Protein AF-A0A7J3BII7-F1 (afdb_monomer)

Secondary structure (DSSP, 8-state):
-HHHHHHHHHHHHHHHHIIIIIHHHHHHHHHHHHHHHHHHHHHHHHHHHHHHHHHHHHHHHHHHHHHHHHHHHHHHHHHHHHHHHHHHHHHHHHHHHHHHHHHHHHHHHHHHHHHHHHHHHHHHHHHHHHHHHH-----GGGS-HHHHHHHHHHHHHHTHHHHHHS--SSHHHHHHHHHHHHHHH-EE-PPPGGG--TTSTT------HHHHHHTTEE-HHHHHHHHHHHHTTT-SSEEEEEEE-SS-EEEEEEEEETTEEEEEETTTTEETT--

Radius of gyration: 69.75 Å; Cα contacts (8 Å, |Δi|>4): 229; chains: 1; bounding box: 118×36×201 Å

Solvent-accessible surface area (backbone atoms only — not comparable to full-atom values): 15053 Å² total; per-residue (Å²): 115,74,71,58,53,52,54,49,50,52,52,50,49,50,52,47,46,44,62,68,48,50,49,55,48,52,51,52,51,50,52,53,51,50,53,50,52,51,52,52,52,51,52,50,53,51,52,53,51,50,54,49,52,55,50,51,50,52,52,50,53,53,50,49,54,50,51,54,50,52,52,51,52,51,50,54,54,50,51,52,51,53,52,53,52,50,54,49,50,54,52,50,51,55,50,50,55,52,51,51,53,52,50,54,52,51,52,53,52,50,53,51,52,53,53,54,51,53,51,51,52,52,51,50,53,52,49,52,51,50,44,61,74,71,48,73,82,35,42,68,86,81,44,54,72,68,54,42,51,52,50,53,51,51,20,23,63,64,35,44,69,60,41,66,71,51,68,73,92,44,72,72,56,24,55,50,48,52,50,53,48,46,65,74,57,36,47,82,38,77,83,64,75,90,66,58,48,95,88,40,90,81,65,57,66,56,45,44,26,46,51,23,54,73,68,35,26,28,36,35,52,19,44,22,42,31,51,42,31,50,44,38,90,79,39,80,55,47,44,82,45,78,51,75,60,104,86,53,72,49,36,26,23,38,34,60,54,98,94,42,81,39,48,45,23,74,68,76,72,42,45,71,90,71,128

Structure (mmCIF, N/CA/C/O backbone):
data_AF-A0A7J3BII7-F1
#
_entry.id   AF-A0A7J3BII7-F1
#
loop_
_atom_site.group_PDB
_atom_site.id
_atom_site.type_symbol
_atom_site.label_atom_id
_atom_site.label_alt_id
_atom_site.label_comp_id
_atom_site.label_asym_id
_atom_site.label_entity_id
_atom_site.label_seq_id
_atom_site.pdbx_PDB_ins_code
_atom_site.Cartn_x
_atom_site.Cartn_y
_atom_site.Cartn_z
_atom_site.occupancy
_atom_site.B_iso_or_equiv
_atom_site.auth_seq_id
_atom_site.auth_comp_id
_atom_site.auth_asym_id
_atom_site.auth_atom_id
_atom_site.pdbx_PDB_model_num
ATOM 1 N N . MET A 1 1 ? 66.781 -0.744 -149.110 1.00 59.72 1 MET A N 1
ATOM 2 C CA . MET A 1 1 ? 67.154 -1.326 -147.797 1.00 59.72 1 MET A CA 1
ATOM 3 C C . MET A 1 1 ? 67.730 -0.318 -146.791 1.00 59.72 1 MET A C 1
ATOM 5 O O . MET A 1 1 ? 67.246 -0.293 -145.671 1.00 59.72 1 MET A O 1
ATOM 9 N N . ARG A 1 2 ? 68.681 0.564 -147.144 1.00 60.72 2 ARG A N 1
ATOM 10 C CA . ARG A 1 2 ? 69.386 1.446 -146.176 1.00 60.72 2 ARG A CA 1
ATOM 11 C C . ARG A 1 2 ? 68.515 2.475 -145.413 1.00 60.72 2 ARG A C 1
ATOM 13 O O . ARG A 1 2 ? 68.761 2.710 -144.239 1.00 60.72 2 ARG A O 1
ATOM 20 N N . LYS A 1 3 ? 67.475 3.051 -146.039 1.00 62.59 3 LYS A N 1
ATOM 21 C CA . LYS A 1 3 ? 66.558 4.024 -145.393 1.00 62.59 3 LYS A CA 1
ATOM 22 C C . LYS A 1 3 ? 65.619 3.395 -144.347 1.00 62.59 3 LYS A C 1
ATOM 24 O O . LYS A 1 3 ? 65.296 4.043 -143.362 1.00 62.59 3 LYS A O 1
ATOM 29 N N . PHE A 1 4 ? 65.233 2.130 -144.534 1.00 67.19 4 PHE A N 1
ATOM 30 C CA . PHE A 1 4 ? 64.390 1.387 -143.585 1.00 67.19 4 PHE A CA 1
ATOM 31 C C . PHE A 1 4 ? 65.156 1.022 -142.308 1.00 67.19 4 PHE A C 1
ATOM 33 O O . PHE A 1 4 ? 64.608 1.111 -141.217 1.00 67.19 4 PHE A O 1
ATOM 40 N N . LEU A 1 5 ? 66.444 0.686 -142.438 1.00 70.25 5 LEU A N 1
ATOM 41 C CA . LEU A 1 5 ? 67.313 0.363 -141.305 1.00 70.25 5 LEU A CA 1
ATOM 42 C C . LEU A 1 5 ? 67.532 1.571 -140.379 1.00 70.25 5 LEU A C 1
ATOM 44 O O . LEU A 1 5 ? 67.534 1.418 -139.167 1.00 70.25 5 LEU A O 1
ATOM 48 N N . ILE A 1 6 ? 67.678 2.776 -140.943 1.00 70.12 6 ILE A N 1
ATOM 49 C CA . ILE A 1 6 ? 67.858 4.015 -140.167 1.00 70.12 6 ILE A CA 1
ATOM 50 C C . ILE A 1 6 ? 66.579 4.369 -139.403 1.00 70.12 6 ILE A C 1
ATOM 52 O O . ILE A 1 6 ? 66.646 4.672 -138.218 1.00 70.12 6 ILE A O 1
ATOM 56 N N . LEU A 1 7 ? 65.412 4.283 -140.051 1.00 71.81 7 LEU A N 1
ATOM 57 C CA . LEU A 1 7 ? 64.131 4.529 -139.386 1.00 71.81 7 LEU A CA 1
ATOM 58 C C . LEU A 1 7 ? 63.868 3.495 -138.280 1.00 71.81 7 LEU A C 1
ATOM 60 O O . LEU A 1 7 ? 63.446 3.860 -137.189 1.00 71.81 7 LEU A O 1
ATOM 64 N N . PHE A 1 8 ? 64.185 2.223 -138.536 1.00 74.06 8 PHE A N 1
ATOM 65 C CA . PHE A 1 8 ? 64.104 1.162 -137.535 1.00 74.06 8 PHE A CA 1
ATOM 66 C C . PHE A 1 8 ? 65.047 1.419 -136.353 1.00 74.06 8 PHE A C 1
ATOM 68 O O . PHE A 1 8 ? 64.622 1.303 -135.213 1.00 74.06 8 PHE A O 1
ATOM 75 N N . LEU A 1 9 ? 66.291 1.844 -136.598 1.00 73.00 9 LEU A N 1
ATOM 76 C CA . LEU A 1 9 ? 67.246 2.188 -135.540 1.00 73.00 9 LEU A CA 1
ATOM 77 C C . LEU A 1 9 ? 66.812 3.403 -134.709 1.00 73.00 9 LEU A C 1
ATOM 79 O O . LEU A 1 9 ? 67.031 3.395 -133.505 1.00 73.00 9 LEU A O 1
ATOM 83 N N . ILE A 1 10 ? 66.173 4.410 -135.313 1.00 72.12 10 ILE A N 1
ATOM 84 C CA . ILE A 1 10 ? 65.622 5.574 -134.592 1.00 72.12 10 ILE A CA 1
ATOM 85 C C . ILE A 1 10 ? 64.417 5.168 -133.738 1.00 72.12 10 ILE A C 1
ATOM 87 O O . ILE A 1 10 ? 64.305 5.585 -132.589 1.00 72.12 10 ILE A O 1
ATOM 91 N N . ILE A 1 11 ? 63.527 4.328 -134.274 1.00 70.94 11 ILE A N 1
ATOM 92 C CA . ILE A 1 11 ? 62.385 3.795 -133.520 1.00 70.94 11 ILE A CA 1
ATOM 93 C C . ILE A 1 11 ? 62.893 2.945 -132.354 1.00 70.94 11 ILE A C 1
ATOM 95 O O . ILE A 1 11 ? 62.477 3.156 -131.220 1.00 70.94 11 ILE A O 1
ATOM 99 N N . VAL A 1 12 ? 63.847 2.043 -132.600 1.00 72.69 12 VAL A N 1
ATOM 100 C CA . VAL A 1 12 ? 64.471 1.227 -131.554 1.00 72.69 12 VAL A CA 1
ATOM 101 C C . VAL A 1 1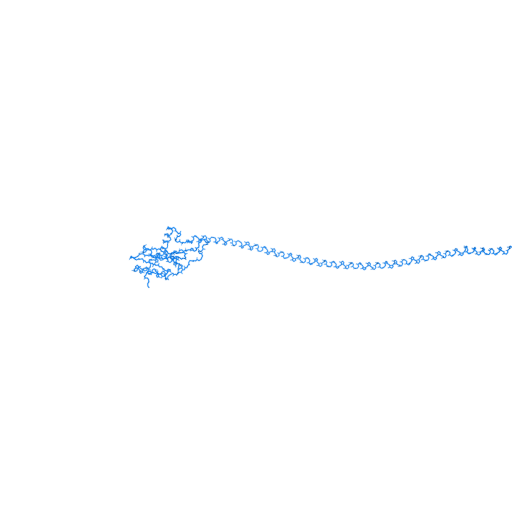2 ? 65.183 2.109 -130.530 1.00 72.69 12 VAL A C 1
ATOM 103 O O . VAL A 1 12 ? 64.993 1.883 -129.345 1.00 72.69 12 VAL A O 1
ATOM 106 N N . SER A 1 13 ? 65.932 3.143 -130.928 1.00 70.50 13 SER A N 1
ATOM 107 C CA . SER A 1 13 ? 66.596 4.029 -129.962 1.00 70.50 13 SER A CA 1
ATOM 108 C C . SER A 1 13 ? 65.599 4.841 -129.136 1.00 70.50 13 SER A C 1
ATOM 110 O O . SER A 1 13 ? 65.828 5.042 -127.950 1.00 70.50 13 SER A O 1
ATOM 112 N N . PHE A 1 14 ? 64.487 5.283 -129.728 1.00 72.81 14 PHE A N 1
ATOM 113 C CA . PHE A 1 14 ? 63.408 5.959 -129.008 1.00 72.81 14 PHE A CA 1
ATOM 114 C C . PHE A 1 14 ? 62.756 5.021 -127.986 1.00 72.81 14 PHE A C 1
ATOM 116 O O . PHE A 1 14 ? 62.660 5.371 -126.814 1.00 72.81 14 PHE A O 1
ATOM 123 N N . PHE A 1 15 ? 62.411 3.792 -128.387 1.00 71.44 15 PHE A N 1
ATOM 124 C CA . PHE A 1 15 ? 61.901 2.775 -127.463 1.00 71.44 15 PHE A CA 1
ATOM 125 C C . PHE A 1 15 ? 62.916 2.422 -126.373 1.00 71.44 15 PHE A C 1
ATOM 127 O O . PHE A 1 15 ? 62.528 2.241 -125.227 1.00 71.44 15 PHE A O 1
ATOM 134 N N . VAL A 1 16 ? 64.210 2.377 -126.694 1.00 72.25 16 VAL A N 1
ATOM 135 C CA . VAL A 1 16 ? 65.288 2.149 -125.723 1.00 72.25 16 VAL A CA 1
ATOM 136 C C . VAL A 1 16 ? 65.381 3.303 -124.721 1.00 72.25 16 VAL A C 1
ATOM 138 O O . VAL A 1 16 ? 65.499 3.039 -123.533 1.00 72.25 16 VAL A O 1
ATOM 141 N N . VAL A 1 17 ? 65.272 4.567 -125.143 1.00 71.94 17 VAL A N 1
ATOM 142 C CA . VAL A 1 17 ? 65.276 5.725 -124.225 1.00 71.94 17 VAL A CA 1
ATOM 143 C C . VAL A 1 17 ? 64.042 5.725 -123.321 1.00 71.94 17 VAL A C 1
ATOM 145 O O . VAL A 1 17 ? 64.177 5.873 -122.106 1.00 71.94 17 VAL A O 1
ATOM 148 N N . VAL A 1 18 ? 62.856 5.481 -123.882 1.00 70.88 18 VAL A N 1
ATOM 149 C CA . VAL A 1 18 ? 61.607 5.376 -123.109 1.00 70.88 18 VAL A CA 1
ATOM 150 C C . VAL A 1 18 ? 61.704 4.239 -122.085 1.00 70.88 18 VAL A C 1
ATOM 152 O O . VAL A 1 18 ? 61.380 4.418 -120.913 1.00 70.88 18 VAL A O 1
ATOM 155 N N . TYR A 1 19 ? 62.203 3.071 -122.497 1.00 73.38 19 TYR A N 1
ATOM 156 C CA . TYR A 1 19 ? 62.217 1.875 -121.654 1.00 73.38 19 TYR A CA 1
ATOM 157 C C . TYR A 1 19 ? 63.357 1.853 -120.626 1.00 73.38 19 TYR A C 1
ATOM 159 O O . TYR A 1 19 ? 63.171 1.342 -119.526 1.00 73.38 19 TYR A O 1
ATOM 167 N N . ILE A 1 20 ? 64.534 2.400 -120.958 1.00 70.81 20 ILE A N 1
ATOM 168 C CA . ILE A 1 20 ? 65.707 2.406 -120.065 1.00 70.81 20 ILE A CA 1
ATOM 169 C C . ILE A 1 20 ? 65.715 3.620 -119.133 1.00 70.81 20 ILE A C 1
ATOM 171 O O . ILE A 1 20 ? 66.235 3.517 -118.025 1.00 70.81 20 ILE A O 1
ATOM 175 N N . VAL A 1 21 ? 65.170 4.766 -119.551 1.00 72.25 21 VAL A N 1
ATOM 176 C CA . VAL A 1 21 ? 65.307 6.021 -118.793 1.00 72.25 21 VAL A CA 1
ATOM 177 C C . VAL A 1 21 ? 63.968 6.511 -118.257 1.00 72.25 21 VAL A C 1
ATOM 179 O O . VAL A 1 21 ? 63.851 6.732 -117.054 1.00 72.25 21 VAL A O 1
ATOM 182 N N . GLU A 1 22 ? 62.948 6.659 -119.106 1.00 73.19 22 GLU A N 1
ATOM 183 C CA . GLU A 1 22 ? 61.681 7.270 -118.675 1.00 73.19 22 GLU A CA 1
ATOM 184 C C . GLU A 1 22 ? 60.857 6.360 -117.757 1.00 73.19 22 GLU A C 1
ATOM 186 O O . GLU A 1 22 ? 60.383 6.828 -116.722 1.00 73.19 22 GLU A O 1
ATOM 191 N N . ILE A 1 23 ? 60.710 5.068 -118.080 1.00 78.06 23 ILE A N 1
ATOM 192 C CA . ILE A 1 23 ? 59.937 4.128 -117.246 1.00 78.06 23 ILE A CA 1
ATOM 193 C C . ILE A 1 23 ? 60.550 3.979 -115.838 1.00 78.06 23 ILE A C 1
ATOM 195 O O . ILE A 1 23 ? 59.820 4.191 -114.866 1.00 78.06 23 ILE A O 1
ATOM 199 N N . PRO A 1 24 ? 61.864 3.714 -115.669 1.00 80.75 24 PRO A N 1
ATOM 200 C CA . PRO A 1 24 ? 62.465 3.614 -114.337 1.00 80.75 24 PRO A CA 1
ATOM 201 C C . PRO A 1 24 ? 62.439 4.938 -113.564 1.00 80.75 24 PRO A C 1
ATOM 203 O O . PRO A 1 24 ? 62.251 4.943 -112.347 1.00 80.75 24 PRO A O 1
ATOM 206 N N . TYR A 1 25 ? 62.580 6.077 -114.257 1.00 79.44 25 TYR A N 1
ATOM 207 C CA . TYR A 1 25 ? 62.439 7.395 -113.636 1.00 79.44 25 TYR A CA 1
ATOM 208 C C . TYR A 1 25 ? 61.017 7.604 -113.097 1.00 79.44 25 TYR A C 1
ATOM 210 O O . TYR A 1 25 ? 60.854 7.979 -111.936 1.00 79.44 25 TYR A O 1
ATOM 218 N N . LEU A 1 26 ? 59.984 7.284 -113.880 1.00 82.00 26 LEU A N 1
ATOM 219 C CA . LEU A 1 26 ? 58.587 7.361 -113.441 1.00 82.00 26 LEU A CA 1
ATOM 220 C C . LEU A 1 26 ? 58.282 6.414 -112.270 1.00 82.00 26 LEU A C 1
ATOM 222 O O . LEU A 1 26 ? 57.567 6.807 -111.348 1.00 82.00 26 LEU A O 1
ATOM 226 N N . GLU A 1 27 ? 58.841 5.202 -112.258 1.00 84.44 27 GLU A N 1
ATOM 227 C CA . GLU A 1 27 ? 58.713 4.275 -111.123 1.00 84.44 27 GLU A CA 1
ATOM 228 C C . GLU A 1 27 ? 59.390 4.814 -109.859 1.00 84.44 27 GLU A C 1
ATOM 230 O O . GLU A 1 27 ? 58.803 4.750 -108.777 1.00 84.44 27 GLU A O 1
ATOM 235 N N . SER A 1 28 ? 60.577 5.417 -109.990 1.00 85.19 28 SER A N 1
ATOM 236 C CA . SER A 1 28 ? 61.280 6.051 -108.868 1.00 85.19 28 SER A CA 1
ATOM 237 C C . SER A 1 28 ? 60.503 7.242 -108.294 1.00 85.19 28 SER A C 1
ATOM 239 O O . SER A 1 28 ? 60.341 7.351 -107.079 1.00 85.19 28 SER A O 1
ATOM 241 N N . VAL A 1 29 ? 59.930 8.087 -109.158 1.00 85.56 29 VAL A N 1
ATOM 242 C CA . VAL A 1 29 ? 59.072 9.210 -108.756 1.00 85.56 29 VAL A CA 1
ATOM 243 C C . VAL A 1 29 ? 57.805 8.693 -108.076 1.00 85.56 29 VAL A C 1
ATOM 245 O O . VAL A 1 29 ? 57.414 9.214 -107.033 1.00 85.56 29 VAL A O 1
ATOM 248 N N . ARG A 1 30 ? 57.185 7.630 -108.603 1.00 88.44 30 ARG A N 1
ATOM 249 C CA . ARG A 1 30 ? 56.011 6.993 -107.991 1.00 88.44 30 ARG A CA 1
ATOM 250 C C . ARG A 1 30 ? 56.324 6.417 -106.608 1.00 88.44 30 ARG A C 1
ATOM 252 O O . ARG A 1 30 ? 55.506 6.567 -105.705 1.00 88.44 30 ARG A O 1
ATOM 259 N N . ALA A 1 31 ? 57.489 5.796 -106.430 1.00 88.00 31 ALA A N 1
ATOM 260 C CA . ALA A 1 31 ? 57.928 5.276 -105.137 1.00 88.00 31 ALA A CA 1
ATOM 261 C C . ALA A 1 31 ? 58.109 6.399 -104.102 1.00 88.00 31 ALA A C 1
ATOM 263 O O . ALA A 1 31 ? 57.595 6.287 -102.992 1.00 88.00 31 ALA A O 1
ATOM 264 N N . VAL A 1 32 ? 58.748 7.512 -104.488 1.00 90.25 32 VAL A N 1
ATOM 265 C CA . VAL A 1 32 ? 58.897 8.699 -103.624 1.00 90.25 32 VAL A CA 1
ATOM 266 C C . VAL A 1 32 ? 57.537 9.317 -103.283 1.00 90.25 32 VAL A C 1
ATOM 268 O O . VAL A 1 32 ? 57.296 9.672 -102.133 1.00 90.25 32 VAL A O 1
ATOM 271 N N . ILE A 1 33 ? 56.619 9.420 -104.250 1.00 91.38 33 ILE A N 1
ATOM 272 C CA . ILE A 1 33 ? 55.259 9.928 -104.008 1.00 91.38 33 ILE A CA 1
ATOM 273 C C . ILE A 1 33 ? 54.511 9.039 -103.007 1.00 91.38 33 ILE A C 1
ATOM 275 O O . ILE A 1 33 ? 53.871 9.568 -102.101 1.00 91.38 33 ILE A O 1
ATOM 279 N N . ASN A 1 34 ? 54.606 7.714 -103.138 1.00 92.19 34 ASN A N 1
ATOM 280 C CA . ASN A 1 34 ? 53.962 6.784 -102.209 1.00 92.19 34 ASN A CA 1
ATOM 281 C C . ASN A 1 34 ? 54.536 6.909 -100.787 1.00 92.19 34 ASN A C 1
ATOM 283 O O . ASN A 1 34 ? 53.761 7.003 -99.842 1.00 92.19 34 ASN A O 1
ATOM 287 N N . ASP A 1 35 ? 55.859 7.009 -100.635 1.00 93.06 35 ASP A N 1
ATOM 288 C CA . ASP A 1 35 ? 56.506 7.209 -99.327 1.00 93.06 35 ASP A CA 1
ATOM 289 C C . ASP A 1 35 ? 56.084 8.538 -98.668 1.00 93.06 35 ASP A C 1
ATOM 291 O O . ASP A 1 35 ? 55.774 8.601 -97.476 1.00 93.06 35 ASP A O 1
ATOM 295 N N . VAL A 1 36 ? 55.960 9.610 -99.461 1.00 92.25 36 VAL A N 1
ATOM 296 C CA . VAL A 1 36 ? 55.429 10.898 -98.987 1.00 92.25 36 VAL A CA 1
ATOM 297 C C . VAL A 1 36 ? 53.961 10.778 -98.566 1.00 92.25 36 VAL A C 1
ATOM 299 O O . VAL A 1 36 ? 53.582 11.326 -97.529 1.00 92.25 36 VAL A O 1
ATOM 302 N N . ILE A 1 37 ? 53.130 10.061 -99.328 1.00 93.38 37 ILE A N 1
ATOM 303 C CA . ILE A 1 37 ? 51.725 9.805 -98.973 1.00 93.38 37 ILE A CA 1
ATOM 304 C C . ILE A 1 37 ? 51.637 9.021 -97.658 1.00 93.38 37 ILE A C 1
ATOM 306 O O . ILE A 1 37 ? 50.852 9.398 -96.780 1.00 93.38 37 ILE A O 1
ATOM 310 N N . ASP A 1 38 ? 52.463 7.993 -97.479 1.00 93.94 38 ASP A N 1
ATOM 311 C CA . ASP A 1 38 ? 52.504 7.180 -96.261 1.00 93.94 38 ASP A CA 1
ATOM 312 C C . ASP A 1 38 ? 52.978 8.003 -95.055 1.00 93.94 38 ASP A C 1
ATOM 314 O O . ASP A 1 38 ? 52.364 7.964 -93.986 1.00 93.94 38 ASP A O 1
ATOM 318 N N . SER A 1 39 ? 54.008 8.833 -95.232 1.00 93.38 39 SER A N 1
ATOM 319 C CA . SER A 1 39 ? 54.500 9.769 -94.214 1.00 93.38 39 SER A CA 1
ATOM 320 C C . SER A 1 39 ? 53.431 10.785 -93.794 1.00 93.38 39 SER A C 1
ATOM 322 O O . SER A 1 39 ? 53.191 10.991 -92.598 1.00 93.38 39 SER A O 1
ATOM 324 N N . ILE A 1 40 ? 52.713 11.375 -94.757 1.00 93.75 40 ILE A N 1
ATOM 325 C CA . ILE A 1 40 ? 51.595 12.295 -94.486 1.00 93.75 40 ILE A CA 1
ATOM 326 C C . ILE A 1 40 ? 50.462 11.571 -93.750 1.00 93.75 40 ILE A C 1
ATOM 328 O O . ILE A 1 40 ? 49.913 12.113 -92.786 1.00 93.75 40 ILE A O 1
ATOM 332 N N . THR A 1 41 ? 50.123 10.352 -94.169 1.00 94.31 41 THR A N 1
ATOM 333 C CA . THR A 1 41 ? 49.065 9.536 -93.552 1.00 94.31 41 THR A CA 1
ATOM 334 C C . THR A 1 41 ? 49.413 9.187 -92.107 1.00 94.31 41 THR A C 1
ATOM 336 O O . THR A 1 41 ? 48.602 9.396 -91.202 1.00 94.31 41 THR A O 1
ATOM 339 N N . ASN A 1 42 ? 50.650 8.757 -91.859 1.00 93.94 42 ASN A N 1
ATOM 340 C CA . ASN A 1 42 ? 51.148 8.477 -90.515 1.00 93.94 42 ASN A CA 1
ATOM 341 C C . ASN A 1 42 ? 51.153 9.732 -89.638 1.00 93.94 42 ASN A C 1
ATOM 343 O O . ASN A 1 42 ? 50.726 9.679 -88.486 1.00 93.94 42 ASN A O 1
ATOM 347 N N . ARG A 1 43 ? 51.561 10.886 -90.180 1.00 94.75 43 ARG A N 1
ATOM 348 C CA . ARG A 1 43 ? 51.549 12.155 -89.439 1.00 94.75 43 ARG A CA 1
ATOM 349 C C . ARG A 1 43 ? 50.136 12.586 -89.049 1.00 94.75 43 ARG A C 1
ATOM 351 O O . ARG A 1 43 ? 49.948 13.053 -87.929 1.00 94.75 43 ARG A O 1
ATOM 358 N N . ARG A 1 44 ? 49.144 12.405 -89.928 1.00 94.62 44 ARG A N 1
ATOM 359 C CA . ARG A 1 44 ? 47.729 12.650 -89.588 1.00 94.62 44 ARG A CA 1
ATOM 360 C C . ARG A 1 44 ? 47.269 11.749 -88.447 1.00 94.62 44 ARG A C 1
ATOM 362 O O . ARG A 1 44 ? 46.736 12.256 -87.468 1.00 94.62 44 ARG A O 1
ATOM 369 N N . LYS A 1 45 ? 47.576 10.451 -88.521 1.00 95.75 45 LYS A N 1
ATOM 370 C CA . LYS A 1 45 ? 47.240 9.489 -87.464 1.00 95.75 45 LYS A CA 1
ATOM 371 C C . LYS A 1 45 ? 47.879 9.848 -86.118 1.00 95.75 45 LYS A C 1
ATOM 373 O O . LYS A 1 45 ? 47.240 9.719 -85.079 1.00 95.75 45 LYS A O 1
ATOM 378 N N . VAL A 1 46 ? 49.124 10.332 -86.121 1.00 95.38 46 VAL A N 1
ATOM 379 C CA . VAL A 1 46 ? 49.797 10.815 -84.902 1.00 95.38 46 VAL A CA 1
ATOM 380 C C . VAL A 1 46 ? 49.084 12.035 -84.319 1.00 95.38 46 VAL A C 1
ATOM 382 O O . VAL A 1 46 ? 48.874 12.080 -83.112 1.00 95.38 46 VAL A O 1
ATOM 385 N N . LEU A 1 47 ? 48.679 12.997 -85.151 1.00 95.31 47 LEU A N 1
ATOM 386 C CA . LEU A 1 47 ? 47.952 14.187 -84.692 1.00 95.31 47 LEU A CA 1
ATOM 387 C C . LEU A 1 47 ? 46.572 13.835 -84.113 1.00 95.31 47 LEU A C 1
ATOM 389 O O . LEU A 1 47 ? 46.185 14.382 -83.083 1.00 95.31 47 LEU A O 1
ATOM 393 N N . GLU A 1 48 ? 45.856 12.893 -84.730 1.00 96.00 48 GLU A N 1
ATOM 394 C CA . GLU A 1 48 ? 44.579 12.381 -84.215 1.00 96.00 48 GLU A CA 1
ATOM 395 C C . GLU A 1 48 ? 44.754 11.708 -82.850 1.00 96.00 48 GLU A C 1
ATOM 397 O O . GLU A 1 48 ? 44.043 12.038 -81.901 1.00 96.00 48 GLU A O 1
ATOM 402 N N . LEU A 1 49 ? 45.751 10.826 -82.713 1.00 96.12 49 LEU A N 1
ATOM 403 C CA . LEU A 1 49 ? 46.066 10.177 -81.438 1.00 96.12 49 LEU A CA 1
ATOM 404 C C . LEU A 1 49 ? 46.488 11.184 -80.363 1.00 96.12 49 LEU A C 1
ATOM 406 O O . LEU A 1 49 ? 46.120 11.024 -79.204 1.00 96.12 49 LEU A O 1
ATOM 410 N N . GLN A 1 50 ? 47.235 12.228 -80.725 1.00 96.25 50 GLN A N 1
ATOM 411 C CA . GLN A 1 50 ? 47.604 13.293 -79.790 1.00 96.25 50 GLN A CA 1
ATOM 412 C C . GLN A 1 50 ? 46.374 14.058 -79.297 1.00 96.25 50 GLN A C 1
ATOM 414 O O . GLN A 1 50 ? 46.231 14.263 -78.093 1.00 96.25 50 GLN A O 1
ATOM 419 N N . SER A 1 51 ? 45.464 14.426 -80.203 1.00 96.12 51 SER A N 1
ATOM 420 C CA . SER A 1 51 ? 44.202 15.073 -79.828 1.00 96.12 51 SER A CA 1
ATOM 421 C C . SER A 1 51 ? 43.369 14.186 -78.902 1.00 96.12 51 SER A C 1
ATOM 423 O O . SER A 1 51 ? 42.783 14.676 -77.938 1.00 96.12 51 SER A O 1
ATOM 425 N N . GLU A 1 52 ? 43.331 12.883 -79.173 1.00 96.81 52 GLU A N 1
ATOM 426 C CA . GLU A 1 52 ? 42.586 11.921 -78.366 1.00 96.81 52 GLU A CA 1
ATOM 427 C C . GLU A 1 52 ? 43.196 11.735 -76.971 1.00 96.81 52 GLU A C 1
ATOM 429 O O . GLU A 1 52 ? 42.477 11.718 -75.974 1.00 96.81 52 GLU A O 1
ATOM 434 N N . VAL A 1 53 ? 44.526 11.668 -76.867 1.00 97.12 53 VAL A N 1
ATOM 435 C CA . VAL A 1 53 ? 45.226 11.596 -75.576 1.00 97.12 53 VAL A CA 1
ATOM 436 C C . VAL A 1 53 ? 44.943 12.832 -74.726 1.00 97.12 53 VAL A C 1
ATOM 438 O O . VAL A 1 53 ? 44.676 12.697 -73.532 1.00 97.12 53 VAL A O 1
ATOM 441 N N . GLU A 1 54 ? 44.972 14.029 -75.312 1.00 96.50 54 GLU A N 1
ATOM 442 C CA . GLU A 1 54 ? 44.675 15.257 -74.568 1.00 96.50 54 GLU A CA 1
ATOM 443 C C . GLU A 1 54 ? 43.203 15.330 -74.138 1.00 96.50 54 GLU A C 1
ATOM 445 O O . GLU A 1 54 ? 42.914 15.706 -72.998 1.00 96.50 54 GLU A O 1
ATOM 450 N N . ARG A 1 55 ? 42.272 14.867 -74.984 1.00 97.38 55 ARG A N 1
ATOM 451 C CA . ARG A 1 55 ? 40.856 14.722 -74.614 1.00 97.38 55 ARG A CA 1
ATOM 452 C C . ARG A 1 55 ? 40.683 13.774 -73.425 1.00 97.38 55 ARG A C 1
ATOM 454 O O . ARG A 1 55 ? 40.080 14.154 -72.423 1.00 97.38 55 ARG A O 1
ATOM 461 N N . LEU A 1 56 ? 41.266 12.576 -73.497 1.00 97.12 56 LEU A N 1
ATOM 462 C CA . LEU A 1 56 ? 41.179 11.567 -72.436 1.00 97.12 56 LEU A CA 1
ATOM 463 C C . LEU A 1 56 ? 41.834 12.023 -71.127 1.00 97.12 56 LEU A C 1
ATOM 465 O O . LEU A 1 56 ? 41.355 11.673 -70.047 1.00 97.12 56 LEU A O 1
ATOM 469 N N . LYS A 1 57 ? 42.917 12.806 -71.186 1.00 97.25 57 LYS A N 1
ATOM 470 C CA . LYS A 1 57 ? 43.515 13.420 -69.989 1.00 97.25 57 LYS A CA 1
ATOM 471 C C . LYS A 1 57 ? 42.553 14.403 -69.332 1.00 97.25 57 LYS A C 1
ATOM 473 O O . LYS A 1 57 ? 42.368 14.340 -68.119 1.00 97.25 57 LYS A O 1
ATOM 478 N N . SER A 1 58 ? 41.927 15.270 -70.127 1.00 96.50 58 SER A N 1
ATOM 479 C CA . SER A 1 58 ? 40.949 16.239 -69.626 1.00 96.50 58 SER A CA 1
ATOM 480 C C . SER A 1 58 ? 39.737 15.543 -68.997 1.00 96.50 58 SER A C 1
ATOM 482 O O . SER A 1 58 ? 39.351 15.867 -67.873 1.00 96.50 58 SER A O 1
ATOM 484 N N . GLU A 1 59 ? 39.195 14.518 -69.660 1.00 97.56 59 GLU A N 1
ATOM 485 C CA . GLU A 1 59 ? 38.079 13.716 -69.140 1.00 97.56 59 GLU A CA 1
ATOM 486 C C . GLU A 1 59 ? 38.438 13.003 -67.831 1.00 97.56 59 GLU A C 1
ATOM 488 O O . GLU A 1 59 ? 37.665 13.050 -66.872 1.00 97.56 59 GLU A O 1
ATOM 493 N N . ASN A 1 60 ? 39.631 12.406 -67.745 1.00 96.94 60 ASN A N 1
ATOM 494 C CA . ASN A 1 60 ? 40.110 11.787 -66.507 1.00 96.94 60 ASN A CA 1
ATOM 495 C C . ASN A 1 60 ? 40.275 12.798 -65.369 1.00 96.94 60 ASN A C 1
ATOM 497 O O . ASN A 1 60 ? 39.962 12.483 -64.221 1.00 96.94 60 ASN A O 1
ATOM 501 N N . GLU A 1 61 ? 40.748 14.012 -65.653 1.00 97.19 61 GLU A N 1
ATOM 502 C CA . GLU A 1 61 ? 40.882 15.045 -64.627 1.00 97.19 61 GLU A CA 1
ATOM 503 C C . GLU A 1 61 ? 39.513 15.473 -64.076 1.00 97.19 61 GLU A C 1
ATOM 505 O O . GLU A 1 61 ? 39.353 15.613 -62.859 1.00 97.19 61 GLU A O 1
ATOM 510 N N . ILE A 1 62 ? 38.518 15.632 -64.954 1.00 97.44 62 ILE A N 1
ATOM 511 C CA . ILE A 1 62 ? 37.135 15.947 -64.568 1.00 97.44 62 ILE A CA 1
ATOM 512 C C . ILE A 1 62 ? 36.546 14.815 -63.723 1.00 97.44 62 ILE A C 1
ATOM 514 O O . ILE A 1 62 ? 35.995 15.073 -62.649 1.00 97.44 62 ILE A O 1
ATOM 518 N N . LEU A 1 63 ? 36.696 13.564 -64.168 1.00 97.56 63 LEU A N 1
ATOM 519 C CA . LEU A 1 63 ? 36.235 12.385 -63.432 1.00 97.56 63 LEU A CA 1
ATOM 520 C C . LEU A 1 63 ? 36.878 12.306 -62.049 1.00 97.56 63 LEU A C 1
ATOM 522 O O . LEU A 1 63 ? 36.173 12.132 -61.057 1.00 97.56 63 LEU A O 1
ATOM 526 N N . ARG A 1 64 ? 38.196 12.511 -61.957 1.00 97.69 64 ARG A N 1
ATOM 527 C CA . ARG A 1 64 ? 38.921 12.507 -60.681 1.00 97.69 64 ARG A CA 1
ATOM 528 C C . ARG A 1 64 ? 38.371 13.554 -59.716 1.00 97.69 64 ARG A C 1
ATOM 530 O O . ARG A 1 64 ? 38.050 13.212 -58.582 1.00 97.69 64 ARG A O 1
ATOM 537 N N . LYS A 1 65 ? 38.195 14.799 -60.173 1.00 97.19 65 LYS A N 1
ATOM 538 C CA . LYS A 1 65 ? 37.615 15.878 -59.352 1.00 97.19 65 LYS A CA 1
ATOM 539 C C . LYS A 1 65 ? 36.184 15.557 -58.914 1.00 97.19 65 LYS A C 1
ATOM 541 O O . LYS A 1 65 ? 35.810 15.845 -57.779 1.00 97.19 65 LYS A O 1
ATOM 546 N N . SER A 1 66 ? 35.391 14.941 -59.792 1.00 97.94 66 SER A N 1
ATOM 547 C CA . SER A 1 66 ? 34.027 14.510 -59.468 1.00 97.94 66 SER A CA 1
ATOM 548 C C . SER A 1 66 ? 34.019 13.437 -58.375 1.00 97.94 66 SER A C 1
ATOM 550 O O . SER A 1 66 ? 33.297 13.578 -57.387 1.00 97.94 66 SER A O 1
ATOM 552 N N . TYR A 1 67 ? 34.870 12.412 -58.486 1.00 97.62 67 TYR A N 1
ATOM 553 C CA . TYR A 1 67 ? 34.991 11.374 -57.460 1.00 97.62 67 TYR A CA 1
ATOM 554 C C . TYR A 1 67 ? 35.509 11.923 -56.128 1.00 97.62 67 TYR A C 1
ATOM 556 O O . TYR A 1 67 ? 34.951 11.593 -55.083 1.00 97.62 67 TYR A O 1
ATOM 564 N N . GLU A 1 68 ? 36.518 12.796 -56.145 1.00 97.69 68 GLU A N 1
ATOM 565 C CA . GLU A 1 68 ? 37.022 13.463 -54.936 1.00 97.69 68 GLU A CA 1
ATOM 566 C C . GLU A 1 68 ? 35.911 14.257 -54.230 1.00 97.69 68 GLU A C 1
ATOM 568 O O . GLU A 1 68 ? 35.763 14.176 -53.008 1.00 97.69 68 GLU A O 1
ATOM 573 N N . SER A 1 69 ? 35.079 14.970 -54.996 1.00 97.38 69 SER A N 1
ATOM 574 C CA . SER A 1 69 ? 33.930 15.705 -54.460 1.00 97.38 69 SER A CA 1
ATOM 575 C C . SER A 1 69 ? 32.891 14.773 -53.826 1.00 97.38 69 SER A C 1
ATOM 577 O O . SER A 1 69 ? 32.481 15.001 -52.685 1.00 97.38 69 SER A O 1
ATOM 579 N N . GLN A 1 70 ? 32.516 13.692 -54.517 1.00 97.50 70 GLN A N 1
ATOM 580 C CA . GLN A 1 70 ? 31.543 12.712 -54.018 1.00 97.50 70 GLN A CA 1
ATOM 581 C C . GLN A 1 70 ? 32.031 12.014 -52.742 1.00 97.50 70 GLN A C 1
ATOM 583 O O . GLN A 1 70 ? 31.280 11.895 -51.774 1.00 97.50 70 GLN A O 1
ATOM 588 N N . ILE A 1 71 ? 33.303 11.607 -52.701 1.00 97.69 71 ILE A N 1
ATOM 589 C CA . ILE A 1 71 ? 33.916 10.996 -51.513 1.00 97.69 71 ILE A CA 1
ATOM 590 C C . ILE A 1 71 ? 33.894 11.977 -50.339 1.00 97.69 71 ILE A C 1
ATOM 592 O O . ILE A 1 71 ? 33.553 11.593 -49.220 1.00 97.69 71 ILE A O 1
ATOM 596 N N . ASN A 1 72 ? 34.215 13.251 -50.579 1.00 97.25 72 ASN A N 1
ATOM 597 C CA . ASN A 1 72 ? 34.197 14.256 -49.524 1.00 97.25 72 ASN A CA 1
ATOM 598 C C . ASN A 1 72 ? 32.780 14.507 -48.983 1.00 97.25 72 ASN A C 1
ATOM 600 O O . ASN A 1 72 ? 32.602 14.606 -47.770 1.00 97.25 72 ASN A O 1
ATOM 604 N N . GLN A 1 73 ? 31.769 14.556 -49.855 1.00 97.06 73 GLN A N 1
ATOM 605 C CA . GLN A 1 73 ? 30.367 14.683 -49.441 1.00 97.06 73 GLN A CA 1
ATOM 606 C C . GLN A 1 73 ? 29.909 13.486 -48.603 1.00 97.06 73 GLN A C 1
ATOM 608 O O . GLN A 1 73 ? 29.310 13.675 -47.544 1.00 97.06 73 GLN A O 1
ATOM 613 N N . LEU A 1 74 ? 30.239 12.265 -49.035 1.00 97.81 74 LEU A N 1
ATOM 614 C CA . LEU A 1 74 ? 29.935 11.047 -48.283 1.00 97.81 74 LEU A CA 1
ATOM 615 C C . LEU A 1 74 ? 30.607 11.053 -46.910 1.00 97.81 74 LEU A C 1
ATOM 617 O O . LEU A 1 74 ? 29.955 10.749 -45.913 1.00 97.81 74 LEU A O 1
ATOM 621 N N . ARG A 1 75 ? 31.884 11.446 -46.837 1.00 97.69 75 ARG A N 1
ATOM 622 C CA . ARG A 1 75 ? 32.618 11.550 -45.569 1.00 97.69 75 ARG A CA 1
ATOM 623 C C . ARG A 1 75 ? 31.931 12.510 -44.600 1.00 97.69 75 ARG A C 1
ATOM 625 O O . ARG A 1 75 ? 31.656 12.118 -43.472 1.00 97.69 75 ARG A O 1
ATOM 632 N N . ILE A 1 76 ? 31.606 13.723 -45.049 1.00 97.50 76 ILE A N 1
ATOM 633 C CA . ILE A 1 76 ? 30.927 14.731 -44.218 1.00 97.50 76 ILE A CA 1
ATOM 634 C C . ILE A 1 76 ? 29.564 14.209 -43.741 1.00 97.50 76 ILE A C 1
ATOM 636 O O . ILE A 1 76 ? 29.216 14.361 -42.570 1.00 97.50 76 ILE A O 1
ATOM 640 N N . GLY A 1 77 ? 28.803 13.558 -44.628 1.00 97.69 77 GLY A N 1
ATOM 641 C CA . GLY A 1 77 ? 27.509 12.966 -44.289 1.00 97.69 77 GLY A CA 1
ATOM 642 C C . GLY A 1 77 ? 27.618 11.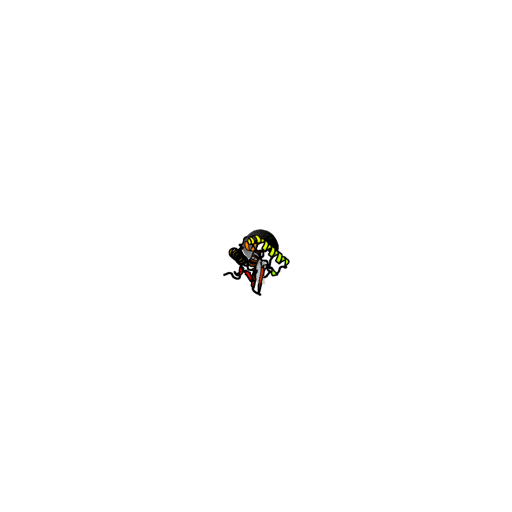886 -43.211 1.00 97.69 77 GLY A C 1
ATOM 643 O O . GLY A 1 77 ? 26.869 11.914 -42.233 1.00 97.69 77 GLY A O 1
ATOM 644 N N . TYR A 1 78 ? 28.578 10.969 -43.346 1.00 97.81 78 TYR A N 1
ATOM 645 C CA . TYR A 1 78 ? 28.800 9.919 -42.352 1.00 97.81 78 TYR A CA 1
ATOM 646 C C . TYR A 1 78 ? 29.341 10.460 -41.027 1.00 97.81 78 TYR A C 1
ATOM 648 O O . TYR A 1 78 ? 28.893 10.018 -39.972 1.00 97.81 78 TYR A O 1
ATOM 656 N N . GLU A 1 79 ? 30.243 11.442 -41.044 1.00 97.94 79 GLU A N 1
ATOM 657 C CA . GLU A 1 79 ? 30.739 12.090 -39.822 1.00 97.94 79 GLU A CA 1
ATOM 658 C C . GLU A 1 79 ? 29.606 12.772 -39.043 1.00 97.94 79 GLU A C 1
ATOM 660 O O . GLU A 1 79 ? 29.518 12.628 -37.821 1.00 97.94 79 GLU A O 1
ATOM 665 N N . ALA A 1 80 ? 28.689 13.450 -39.740 1.00 97.56 80 ALA A N 1
ATOM 666 C CA . ALA A 1 80 ? 27.513 14.051 -39.118 1.00 97.56 80 ALA A CA 1
ATOM 667 C C . ALA A 1 80 ? 26.603 12.994 -38.468 1.00 97.56 80 ALA A C 1
ATOM 669 O O . ALA A 1 80 ? 26.202 13.161 -37.314 1.00 97.56 80 ALA A O 1
ATOM 670 N N . GLN A 1 81 ? 26.331 11.885 -39.164 1.00 97.75 81 GLN A N 1
ATOM 671 C CA . GLN A 1 81 ? 25.521 10.785 -38.625 1.00 97.75 81 GLN A CA 1
ATOM 672 C C . GLN A 1 81 ? 26.182 10.119 -37.411 1.00 97.75 81 GLN A C 1
ATOM 674 O O . GLN A 1 81 ? 25.516 9.866 -36.409 1.00 97.75 81 GLN A O 1
ATOM 679 N N . ILE A 1 82 ? 27.497 9.881 -37.457 1.00 98.06 82 ILE A N 1
ATOM 680 C CA . ILE A 1 82 ? 28.256 9.319 -36.329 1.00 98.06 82 ILE A CA 1
ATOM 681 C C . ILE A 1 82 ? 28.160 10.236 -35.108 1.00 98.06 82 ILE A C 1
ATOM 683 O O . ILE A 1 82 ? 27.947 9.754 -33.997 1.00 98.06 82 ILE A O 1
ATOM 687 N N . ASN A 1 83 ? 28.277 11.550 -35.298 1.00 97.56 83 ASN A N 1
ATOM 688 C CA . ASN A 1 83 ? 28.159 12.508 -34.201 1.00 97.56 83 ASN A CA 1
ATOM 689 C C . ASN A 1 83 ? 26.740 12.552 -33.618 1.00 97.56 83 ASN A C 1
ATOM 691 O O . ASN A 1 83 ? 26.586 12.590 -32.399 1.00 97.56 83 ASN A O 1
ATOM 695 N N . GLN A 1 84 ? 25.704 12.483 -34.459 1.00 98.00 84 GLN A N 1
ATOM 696 C CA . GLN A 1 84 ? 24.318 12.382 -33.992 1.00 98.00 84 GLN A CA 1
ATOM 697 C C . GLN A 1 84 ? 24.086 11.112 -33.168 1.00 98.00 84 GLN A C 1
ATOM 699 O O . GLN A 1 84 ? 23.521 11.184 -32.079 1.00 98.00 84 GLN A O 1
ATOM 704 N N . LEU A 1 85 ? 24.568 9.965 -33.653 1.00 98.06 85 LEU A N 1
ATOM 705 C CA . LEU A 1 85 ? 24.441 8.688 -32.950 1.00 98.06 85 LEU A CA 1
ATOM 706 C C . LEU A 1 85 ? 25.189 8.691 -31.616 1.00 98.06 85 LEU A C 1
ATOM 708 O O . LEU A 1 85 ? 24.655 8.200 -30.626 1.00 98.06 85 LEU A O 1
ATOM 712 N N . ARG A 1 86 ? 26.392 9.273 -31.559 1.00 98.19 86 ARG A N 1
ATOM 713 C CA . ARG A 1 86 ? 27.150 9.419 -30.305 1.00 98.19 86 ARG A CA 1
ATOM 714 C C . ARG A 1 86 ? 26.385 10.241 -29.272 1.00 98.19 86 ARG A C 1
ATOM 716 O O . ARG A 1 86 ? 26.214 9.780 -28.150 1.00 98.19 86 ARG A O 1
ATOM 723 N N . ASN A 1 87 ? 25.855 11.393 -29.677 1.00 98.00 87 ASN A N 1
ATOM 724 C CA . ASN A 1 87 ? 25.072 12.246 -28.782 1.00 98.00 87 ASN A CA 1
ATOM 725 C C . ASN A 1 87 ? 23.820 11.531 -28.254 1.00 98.00 87 ASN A C 1
ATOM 727 O O . ASN A 1 87 ? 23.470 11.679 -27.084 1.00 98.00 87 ASN A O 1
ATOM 731 N N . GLU A 1 88 ? 23.148 10.743 -29.097 1.00 98.19 88 GLU A N 1
ATOM 732 C CA . GLU A 1 88 ? 21.970 9.985 -28.670 1.00 98.19 88 GLU A CA 1
ATOM 733 C C . GLU A 1 88 ? 22.342 8.847 -27.709 1.00 98.19 88 GLU A C 1
ATOM 735 O O . GLU A 1 88 ? 21.660 8.644 -26.707 1.00 98.19 88 GLU A O 1
ATOM 740 N N . VAL A 1 89 ? 23.460 8.153 -27.943 1.00 98.31 89 VAL A N 1
ATOM 741 C CA . VAL A 1 89 ? 23.984 7.144 -27.007 1.00 98.31 89 VAL A CA 1
ATOM 742 C C . VAL A 1 89 ? 24.304 7.770 -25.647 1.00 98.31 89 VAL A C 1
ATOM 744 O O . VAL A 1 89 ? 23.899 7.225 -24.620 1.00 98.31 89 VAL A O 1
ATOM 747 N N . ASP A 1 90 ? 24.953 8.933 -25.615 1.00 98.19 90 ASP A N 1
ATOM 748 C CA . ASP A 1 90 ? 25.280 9.630 -24.364 1.00 98.19 90 ASP A CA 1
ATOM 749 C C . ASP A 1 90 ? 24.021 10.071 -23.605 1.00 98.19 90 ASP A C 1
ATOM 751 O O . ASP A 1 90 ? 23.916 9.913 -22.379 1.00 98.19 90 ASP A O 1
ATOM 755 N N . ARG A 1 91 ? 23.015 10.560 -24.339 1.00 98.06 91 ARG A N 1
ATOM 756 C CA . ARG A 1 91 ? 21.705 10.911 -23.783 1.00 98.06 91 ARG A CA 1
ATOM 757 C C . ARG A 1 91 ? 21.008 9.692 -23.179 1.00 98.06 91 ARG A C 1
ATOM 759 O O . ARG A 1 91 ? 20.500 9.774 -22.059 1.00 98.06 91 ARG A O 1
ATOM 766 N N . LEU A 1 92 ? 20.981 8.574 -23.901 1.00 98.06 92 LEU A N 1
ATOM 767 C CA . LEU A 1 92 ? 20.355 7.334 -23.442 1.00 98.06 92 LEU A CA 1
ATOM 768 C C . LEU A 1 92 ? 21.075 6.751 -22.224 1.00 98.06 92 LEU A C 1
ATOM 770 O O . LEU A 1 92 ? 20.409 6.307 -21.290 1.00 98.06 92 LEU A O 1
ATOM 774 N N . ASN A 1 93 ? 22.407 6.811 -22.184 1.00 98.19 93 ASN A N 1
ATOM 775 C CA . ASN A 1 93 ? 23.187 6.393 -21.018 1.00 98.19 93 ASN A CA 1
ATOM 776 C C . ASN A 1 93 ? 22.843 7.232 -19.782 1.00 98.19 93 ASN A C 1
ATOM 778 O O . ASN A 1 93 ? 22.541 6.677 -18.727 1.00 98.19 93 ASN A O 1
ATOM 782 N N . THR A 1 94 ? 22.780 8.557 -19.936 1.00 98.00 94 THR A N 1
ATOM 783 C CA . THR A 1 94 ? 22.378 9.468 -18.851 1.00 98.00 94 THR A CA 1
ATOM 784 C C . THR A 1 94 ? 20.973 9.147 -18.337 1.00 98.00 94 THR A C 1
ATOM 786 O O . THR A 1 94 ? 20.741 9.090 -17.128 1.00 98.00 94 THR A O 1
ATOM 789 N N . LEU A 1 95 ? 20.023 8.903 -19.246 1.00 98.00 95 LEU A N 1
ATOM 790 C CA . LEU A 1 95 ? 18.656 8.540 -18.877 1.00 98.00 95 LEU A CA 1
ATOM 791 C C . LEU A 1 95 ? 18.600 7.192 -18.142 1.00 98.00 95 LEU A C 1
ATOM 793 O O . LEU A 1 95 ? 17.880 7.062 -17.153 1.00 98.00 95 LEU A O 1
ATOM 797 N N . ASN A 1 96 ? 19.374 6.206 -18.595 1.00 97.94 96 ASN A N 1
ATOM 798 C CA . ASN A 1 96 ? 19.444 4.885 -17.973 1.00 97.94 96 ASN A CA 1
ATOM 799 C C . ASN A 1 96 ? 20.005 4.965 -16.543 1.00 97.94 96 ASN A C 1
ATOM 801 O O . ASN A 1 96 ? 19.455 4.355 -15.627 1.00 97.94 96 ASN A O 1
A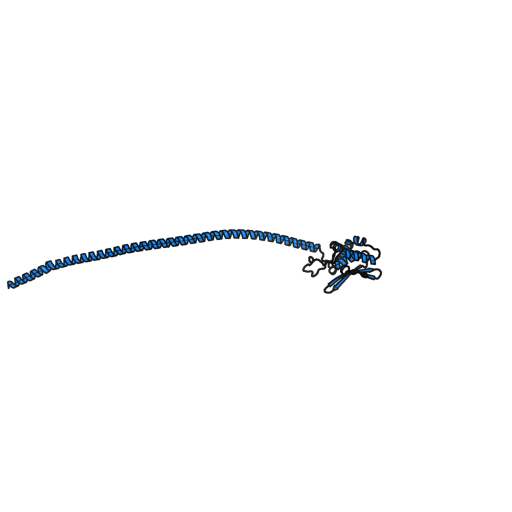TOM 805 N N . ASP A 1 97 ? 21.026 5.791 -16.316 1.00 98.06 97 ASP A N 1
ATOM 806 C CA . ASP A 1 97 ? 21.575 6.020 -14.976 1.00 98.06 97 ASP A CA 1
ATOM 807 C C . ASP A 1 97 ? 20.563 6.677 -14.028 1.00 98.06 97 ASP A C 1
ATOM 809 O O . ASP A 1 97 ? 20.465 6.291 -12.859 1.00 98.06 97 ASP A O 1
ATOM 813 N N . ILE A 1 98 ? 19.768 7.634 -14.518 1.00 97.88 98 ILE A N 1
ATOM 814 C CA . ILE A 1 98 ? 18.683 8.249 -13.736 1.00 97.88 98 ILE A CA 1
ATOM 815 C C . ILE A 1 98 ? 17.614 7.207 -13.392 1.00 97.88 98 ILE A C 1
ATOM 817 O O . ILE A 1 98 ? 17.196 7.109 -12.237 1.00 97.88 98 ILE A O 1
ATOM 821 N N . LEU A 1 99 ? 17.192 6.402 -14.369 1.00 97.50 99 LEU A N 1
ATOM 822 C CA . LEU A 1 99 ? 16.185 5.360 -14.159 1.00 97.50 99 LEU A CA 1
ATOM 823 C C . LEU A 1 99 ? 16.647 4.318 -13.140 1.00 97.50 99 LEU A C 1
ATOM 825 O O . LEU A 1 99 ? 15.867 3.940 -12.268 1.00 97.50 99 LEU A O 1
ATOM 829 N N . ARG A 1 100 ? 17.917 3.904 -13.191 1.00 97.44 100 ARG A N 1
ATOM 830 C CA . ARG A 1 100 ? 18.503 2.982 -12.207 1.00 97.44 100 ARG A CA 1
ATOM 831 C C . ARG A 1 100 ? 18.468 3.555 -10.794 1.00 97.44 100 ARG A C 1
ATOM 833 O O . ARG A 1 100 ? 18.043 2.860 -9.879 1.00 97.44 100 ARG A O 1
ATOM 840 N N . LYS A 1 101 ? 18.851 4.823 -10.618 1.00 97.00 101 LYS A N 1
ATOM 841 C CA . LYS A 1 101 ? 18.796 5.497 -9.308 1.00 97.00 101 LYS A CA 1
ATOM 842 C C . LYS A 1 101 ? 17.370 5.583 -8.768 1.00 97.00 101 LYS A C 1
ATOM 844 O O . LYS A 1 101 ? 17.142 5.277 -7.600 1.00 97.00 101 LYS A O 1
ATOM 849 N N . ASN A 1 102 ? 16.415 5.953 -9.620 1.00 97.38 102 ASN A N 1
ATOM 850 C CA . ASN A 1 102 ? 15.005 6.022 -9.237 1.00 97.38 102 ASN A CA 1
ATOM 851 C C . ASN A 1 102 ? 14.458 4.645 -8.852 1.00 97.38 102 ASN A C 1
ATOM 853 O O . ASN A 1 102 ? 13.744 4.529 -7.860 1.00 97.38 102 ASN A O 1
ATOM 857 N N . LEU A 1 103 ? 14.809 3.599 -9.604 1.00 97.06 103 LEU A N 1
ATOM 858 C CA . LEU A 1 103 ? 14.388 2.236 -9.298 1.00 97.06 103 LEU A CA 1
ATOM 859 C C . LEU A 1 103 ? 14.886 1.797 -7.916 1.00 97.06 103 LEU A C 1
ATOM 861 O O . LEU A 1 103 ? 14.088 1.303 -7.123 1.00 97.06 103 LEU A O 1
ATOM 865 N N . THR A 1 104 ? 16.163 2.032 -7.602 1.00 97.31 104 THR A N 1
ATOM 866 C CA . THR A 1 104 ? 16.718 1.743 -6.271 1.00 97.31 104 THR A CA 1
ATOM 867 C C . THR A 1 104 ? 15.952 2.482 -5.174 1.00 97.31 104 THR A C 1
ATOM 869 O O . THR A 1 104 ? 15.528 1.862 -4.204 1.00 97.31 104 THR A O 1
ATOM 872 N N . TYR A 1 105 ? 15.689 3.780 -5.359 1.00 97.50 105 TYR A N 1
ATOM 873 C CA . TYR A 1 105 ? 14.927 4.579 -4.396 1.00 97.50 105 TYR A CA 1
ATOM 874 C C . TYR A 1 105 ? 13.532 3.997 -4.113 1.00 97.50 105 TYR A C 1
ATOM 876 O O . TYR A 1 105 ? 13.129 3.877 -2.955 1.00 97.50 105 TYR A O 1
ATOM 884 N N . TYR A 1 106 ? 12.792 3.604 -5.154 1.00 96.62 106 TYR A N 1
ATOM 885 C CA . TYR A 1 106 ? 11.453 3.039 -4.978 1.00 96.62 106 TYR A CA 1
ATOM 886 C C . TYR A 1 106 ? 11.470 1.647 -4.336 1.00 96.62 106 TYR A C 1
ATOM 888 O O . TYR A 1 106 ? 10.566 1.334 -3.561 1.00 96.62 106 TYR A O 1
ATOM 896 N N . ILE A 1 107 ? 12.491 0.828 -4.607 1.00 97.50 107 ILE A N 1
ATOM 897 C CA . ILE A 1 107 ? 12.673 -0.476 -3.948 1.00 97.50 107 ILE A CA 1
ATOM 898 C C . ILE A 1 107 ? 12.879 -0.299 -2.436 1.00 97.50 107 ILE A C 1
ATOM 900 O O . ILE A 1 107 ? 12.240 -0.997 -1.641 1.00 97.50 107 ILE A O 1
ATOM 904 N N . ASP A 1 108 ? 13.710 0.661 -2.031 1.00 96.94 108 ASP A N 1
ATOM 905 C CA . ASP A 1 108 ? 13.961 0.948 -0.614 1.00 96.94 108 ASP A CA 1
ATOM 906 C C . ASP A 1 108 ? 12.696 1.475 0.082 1.00 96.94 108 ASP A C 1
ATOM 908 O O . ASP A 1 108 ? 12.337 1.021 1.173 1.00 96.94 108 ASP A O 1
ATOM 912 N N . ALA A 1 109 ? 11.970 2.386 -0.575 1.00 96.56 109 ALA A N 1
ATOM 913 C CA . ALA A 1 109 ? 10.717 2.933 -0.057 1.00 96.56 109 ALA A CA 1
ATOM 914 C C . ALA A 1 109 ? 9.641 1.849 0.138 1.00 96.56 109 ALA A C 1
ATOM 916 O O . ALA A 1 109 ? 8.989 1.808 1.183 1.00 96.56 109 ALA A O 1
ATOM 917 N N . LEU A 1 110 ? 9.485 0.940 -0.831 1.00 97.25 110 LEU A N 1
ATOM 918 C CA . LEU A 1 110 ? 8.554 -0.189 -0.737 1.00 97.25 110 LEU A CA 1
ATOM 919 C C . LEU A 1 110 ? 8.930 -1.150 0.393 1.00 97.25 110 LEU A C 1
ATOM 921 O O . LEU A 1 110 ? 8.055 -1.602 1.131 1.00 97.25 110 LEU A O 1
ATOM 925 N N . SER A 1 111 ? 10.223 -1.427 0.561 1.00 96.69 111 SER A N 1
ATOM 926 C CA . SER A 1 111 ? 10.713 -2.293 1.638 1.00 96.69 111 SER A CA 1
ATOM 927 C C . SER A 1 111 ? 10.389 -1.705 3.013 1.00 96.69 111 SER A C 1
ATOM 929 O O . SER A 1 111 ? 9.890 -2.412 3.894 1.00 96.69 111 SER A O 1
ATOM 931 N N . LYS A 1 112 ? 10.588 -0.391 3.182 1.00 96.50 112 LYS A N 1
ATOM 932 C CA . LYS A 1 112 ? 10.231 0.321 4.414 1.00 96.50 112 LYS A CA 1
ATOM 933 C C . LYS A 1 112 ? 8.724 0.280 4.672 1.00 96.50 112 LYS A C 1
ATOM 935 O O . LYS A 1 112 ? 8.314 -0.131 5.757 1.00 96.50 112 LYS A O 1
ATOM 940 N N . LEU A 1 113 ? 7.907 0.605 3.671 1.00 96.44 113 LEU A N 1
ATOM 941 C CA . LEU A 1 113 ? 6.448 0.576 3.798 1.00 96.44 113 LEU A CA 1
ATOM 942 C C . LEU A 1 113 ? 5.928 -0.825 4.161 1.00 96.44 113 LEU A C 1
ATOM 944 O O . LEU A 1 113 ? 5.059 -0.962 5.017 1.00 96.44 113 LEU A O 1
ATOM 948 N N . SER A 1 114 ? 6.492 -1.879 3.564 1.00 96.06 114 SER A N 1
ATOM 949 C CA . SER A 1 114 ? 6.136 -3.267 3.884 1.00 96.06 114 SER A CA 1
ATOM 950 C C . SER A 1 114 ? 6.454 -3.632 5.336 1.00 96.06 114 SER A C 1
ATOM 952 O O . SER A 1 114 ? 5.698 -4.379 5.967 1.00 96.06 114 SER A O 1
ATOM 954 N N . SER A 1 115 ? 7.568 -3.126 5.874 1.00 95.38 115 SER A N 1
ATOM 955 C CA . SER A 1 115 ? 7.936 -3.345 7.276 1.00 95.38 115 SER A CA 1
ATOM 956 C C . SER A 1 115 ? 6.981 -2.625 8.233 1.00 95.38 115 SER A C 1
ATOM 958 O O . SER A 1 115 ? 6.500 -3.240 9.184 1.00 95.38 115 SER A O 1
ATOM 960 N N . GLU A 1 116 ? 6.626 -1.372 7.931 1.00 95.94 116 GLU A N 1
ATOM 961 C CA . GLU A 1 116 ? 5.670 -0.581 8.715 1.00 95.94 116 GLU A CA 1
ATOM 962 C C . GLU A 1 116 ? 4.281 -1.225 8.697 1.00 95.94 116 GLU A C 1
ATOM 964 O O . GLU A 1 116 ? 3.687 -1.436 9.752 1.00 95.94 116 GLU A O 1
ATOM 969 N N . TYR A 1 117 ? 3.806 -1.647 7.522 1.00 94.06 117 TYR A N 1
ATOM 970 C CA . TYR A 1 117 ? 2.534 -2.354 7.383 1.00 94.06 117 TYR A CA 1
ATOM 971 C C . TYR A 1 117 ? 2.489 -3.628 8.235 1.00 94.06 117 TYR A C 1
ATOM 973 O O . TYR A 1 117 ? 1.511 -3.876 8.938 1.00 94.06 117 TYR A O 1
ATOM 981 N N . SER A 1 118 ? 3.563 -4.422 8.214 1.00 93.62 118 SER A N 1
ATOM 982 C CA . SER A 1 118 ? 3.644 -5.659 9.001 1.00 93.62 118 SER A CA 1
ATOM 983 C C . SER A 1 118 ? 3.611 -5.382 10.507 1.00 93.62 118 SER A C 1
ATOM 985 O O . SER A 1 118 ? 2.940 -6.102 11.248 1.00 93.62 118 SER A O 1
ATOM 987 N N . ALA A 1 119 ? 4.286 -4.320 10.961 1.00 94.56 119 ALA A N 1
ATOM 988 C CA . ALA A 1 119 ? 4.260 -3.897 12.359 1.00 94.56 119 ALA A CA 1
ATOM 989 C C . ALA A 1 119 ? 2.853 -3.452 12.790 1.00 94.56 119 ALA A C 1
ATOM 991 O O . ALA A 1 119 ? 2.346 -3.919 13.809 1.00 94.56 119 ALA A O 1
ATOM 992 N N . THR A 1 120 ? 2.180 -2.631 11.978 1.00 91.88 120 THR A N 1
ATOM 993 C CA . THR A 1 120 ? 0.807 -2.183 12.253 1.00 91.88 120 THR A CA 1
ATOM 994 C C . THR A 1 120 ? -0.184 -3.346 12.281 1.00 91.88 120 THR A C 1
ATOM 996 O O . THR A 1 120 ? -1.046 -3.396 13.156 1.00 91.88 120 THR A O 1
ATOM 999 N N . GLN A 1 121 ? -0.060 -4.315 11.368 1.00 91.50 121 GLN A N 1
ATOM 1000 C CA . GLN A 1 121 ? -0.902 -5.517 11.375 1.00 91.50 121 GLN A CA 1
ATOM 1001 C C . GLN A 1 121 ? -0.729 -6.324 12.667 1.00 91.50 121 GLN A C 1
ATOM 1003 O O . GLN A 1 121 ? -1.712 -6.747 13.276 1.00 91.50 121 GLN A O 1
ATOM 1008 N N . TYR A 1 122 ? 0.512 -6.493 13.126 1.00 91.62 122 TYR A N 1
ATOM 1009 C CA . TYR A 1 122 ? 0.794 -7.172 14.389 1.00 91.62 122 TYR A CA 1
ATOM 1010 C C . TYR A 1 122 ? 0.196 -6.432 15.597 1.00 91.62 122 TYR A C 1
ATOM 1012 O O . TYR A 1 122 ? -0.409 -7.054 16.476 1.00 91.62 122 TYR A O 1
ATOM 1020 N N . GLU A 1 123 ? 0.316 -5.104 15.640 1.00 92.69 123 GLU A N 1
ATOM 1021 C CA . GLU A 1 123 ? -0.301 -4.282 16.687 1.00 92.69 123 GLU A CA 1
ATOM 1022 C C . GLU A 1 123 ? -1.828 -4.382 16.682 1.00 92.69 123 GLU A C 1
ATOM 1024 O O . GLU A 1 123 ? -2.428 -4.539 17.747 1.00 92.69 123 GLU A O 1
ATOM 1029 N N . LEU A 1 124 ? -2.454 -4.361 15.504 1.00 85.12 124 LEU A N 1
ATOM 1030 C CA . LEU A 1 124 ? -3.902 -4.484 15.355 1.00 85.12 124 LEU A CA 1
ATOM 1031 C C . LEU A 1 124 ? -4.408 -5.829 15.883 1.00 85.12 124 LEU A C 1
ATOM 1033 O O . LEU A 1 124 ? -5.350 -5.854 16.673 1.00 85.12 124 LEU A O 1
ATOM 1037 N N . VAL A 1 125 ? -3.746 -6.933 15.532 1.00 82.56 125 VAL A N 1
ATOM 1038 C CA . VAL A 1 125 ? -4.081 -8.266 16.063 1.00 82.56 125 VAL A CA 1
ATOM 1039 C C . VAL A 1 125 ? -3.927 -8.303 17.585 1.00 82.56 125 VAL A C 1
ATOM 1041 O O . VAL A 1 125 ? -4.796 -8.819 18.289 1.00 82.56 125 VAL A O 1
ATOM 1044 N N . ASN A 1 126 ? -2.856 -7.718 18.125 1.00 82.06 126 ASN A N 1
ATOM 1045 C CA . ASN A 1 126 ? -2.658 -7.645 19.572 1.00 82.06 126 ASN A CA 1
ATOM 1046 C C . ASN A 1 126 ? -3.738 -6.818 20.274 1.00 82.06 126 ASN A C 1
ATOM 1048 O O . ASN A 1 126 ? -4.215 -7.220 21.335 1.00 82.06 126 ASN A O 1
ATOM 1052 N N . LEU A 1 127 ? -4.136 -5.683 19.701 1.00 79.25 127 LEU A N 1
ATOM 1053 C CA . LEU A 1 127 ? -5.215 -4.853 20.231 1.00 79.25 127 LEU A CA 1
ATOM 1054 C C . LEU A 1 127 ? -6.562 -5.569 20.156 1.00 79.25 127 LEU A C 1
ATOM 1056 O O . LEU A 1 127 ? -7.295 -5.551 21.136 1.00 79.25 127 LEU A O 1
ATOM 1060 N N . GLN A 1 128 ? -6.860 -6.265 19.058 1.00 69.81 128 GLN A N 1
ATOM 1061 C CA . GLN A 1 128 ? -8.067 -7.083 18.932 1.00 69.81 128 GLN A CA 1
ATOM 1062 C C . GLN A 1 128 ? -8.104 -8.210 19.966 1.00 69.81 128 GLN A C 1
ATOM 1064 O O . GLN A 1 128 ? -9.146 -8.454 20.568 1.00 69.81 128 GLN A O 1
ATOM 1069 N N . ASN A 1 129 ? -6.978 -8.880 20.214 1.00 67.38 129 ASN A N 1
ATOM 1070 C CA . ASN A 1 129 ? -6.895 -9.921 21.239 1.00 67.38 129 ASN A CA 1
ATOM 1071 C C . ASN A 1 129 ? -7.072 -9.342 22.648 1.00 67.38 129 ASN A C 1
ATOM 1073 O O . ASN A 1 129 ? -7.815 -9.908 23.449 1.00 67.38 129 ASN A O 1
ATOM 1077 N N . LYS A 1 130 ? -6.457 -8.186 22.933 1.00 70.06 130 LYS A N 1
ATOM 1078 C CA . LYS A 1 130 ? -6.676 -7.453 24.188 1.00 70.06 130 LYS A CA 1
ATOM 1079 C C . LYS A 1 130 ? -8.139 -7.045 24.345 1.00 70.06 130 LYS A C 1
ATOM 1081 O O . LYS A 1 130 ? -8.695 -7.257 25.416 1.00 70.06 130 LYS A O 1
ATOM 1086 N N . LEU A 1 131 ? -8.771 -6.543 23.285 1.00 65.19 131 LEU A N 1
ATOM 1087 C CA . LEU A 1 131 ? -10.183 -6.166 23.275 1.00 65.19 131 LEU A CA 1
ATOM 1088 C C . LEU A 1 131 ? -11.080 -7.380 23.527 1.00 65.19 131 LEU A C 1
ATOM 1090 O O . LEU A 1 131 ? -11.915 -7.312 24.411 1.00 65.19 131 LEU A O 1
ATOM 1094 N N . LYS A 1 132 ? -10.854 -8.518 22.860 1.00 57.44 132 LYS A N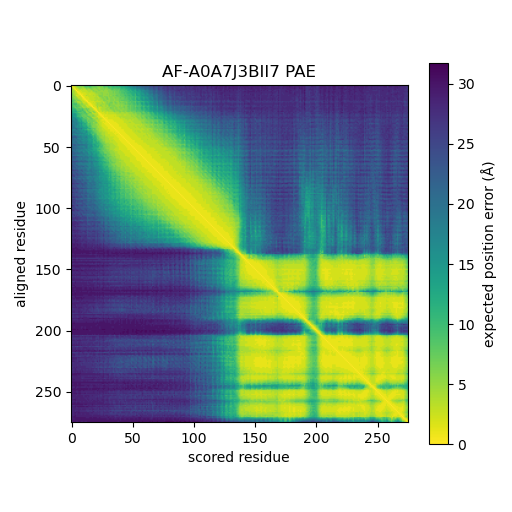 1
ATOM 1095 C CA . LYS A 1 132 ? -11.589 -9.773 23.119 1.00 57.44 132 LYS A CA 1
ATOM 1096 C C . LYS A 1 132 ? -11.444 -10.272 24.558 1.00 57.44 132 LYS A C 1
ATOM 1098 O O . LYS A 1 132 ? -12.354 -10.902 25.076 1.00 57.44 132 LYS A O 1
ATOM 1103 N N . SER A 1 133 ? -10.293 -10.034 25.188 1.00 53.91 133 SER A N 1
ATOM 1104 C CA . SER A 1 133 ? -10.073 -10.404 26.591 1.00 53.91 133 SER A CA 1
ATOM 1105 C C . SER A 1 133 ? -10.628 -9.388 27.596 1.00 53.91 133 SER A C 1
ATOM 1107 O O . SER A 1 133 ? -10.848 -9.742 28.750 1.00 53.91 133 SER A O 1
ATOM 1109 N N . ALA A 1 134 ? -10.818 -8.134 27.176 1.00 52.25 134 ALA A N 1
ATOM 1110 C CA . ALA A 1 134 ? -11.297 -7.039 28.018 1.00 52.25 134 ALA A CA 1
ATOM 1111 C C . ALA A 1 134 ? -12.815 -6.832 27.904 1.00 52.25 134 ALA A C 1
ATOM 1113 O O . ALA A 1 134 ? -13.455 -6.470 28.884 1.00 52.25 134 ALA A O 1
ATOM 1114 N N . VAL A 1 135 ? -13.376 -7.090 26.725 1.00 46.06 135 VAL A N 1
ATOM 1115 C CA . VAL A 1 135 ? -14.795 -6.995 26.395 1.00 46.06 135 VAL A CA 1
ATOM 1116 C C . VAL A 1 135 ? -15.322 -8.418 26.343 1.00 46.06 135 VAL A C 1
ATOM 1118 O O . VAL A 1 135 ? -15.119 -9.131 25.362 1.00 46.06 135 VAL A O 1
ATOM 1121 N N . PHE A 1 136 ? -15.974 -8.856 27.416 1.00 47.47 136 PHE A N 1
ATOM 1122 C CA . PHE A 1 136 ? -16.888 -9.984 27.304 1.00 47.47 136 PHE A CA 1
ATOM 1123 C C . PHE A 1 136 ? -18.055 -9.497 26.433 1.00 47.47 136 PHE A C 1
ATOM 1125 O O . PHE A 1 136 ? -18.717 -8.553 26.847 1.00 47.47 136 PHE A O 1
ATOM 1132 N N . PRO A 1 137 ? -18.335 -10.057 25.245 1.00 49.34 137 PRO A N 1
ATOM 1133 C CA . PRO A 1 137 ? -19.638 -9.842 24.628 1.00 49.34 137 PRO A CA 1
ATOM 1134 C C . PRO A 1 137 ? -20.661 -10.535 25.538 1.00 49.34 137 PRO A C 1
ATOM 1136 O O . PRO A 1 137 ? -20.780 -11.760 25.533 1.00 49.34 137 PRO A O 1
ATOM 1139 N N . VAL A 1 138 ? -21.279 -9.767 2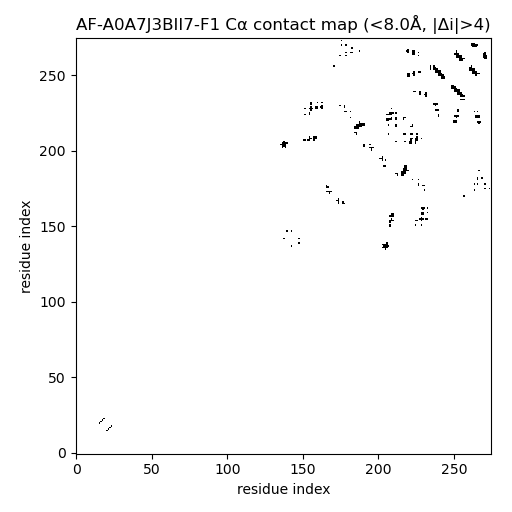6.434 1.00 55.44 138 VAL A N 1
ATOM 1140 C CA . VAL A 1 138 ? -22.221 -10.271 27.431 1.00 55.44 138 VAL A CA 1
ATOM 1141 C C . VAL A 1 138 ? -23.615 -10.123 26.856 1.00 55.44 138 VAL A C 1
ATOM 1143 O O . VAL A 1 138 ? -24.288 -9.158 27.163 1.00 55.44 138 VAL A O 1
ATOM 1146 N N . GLU A 1 139 ? -24.075 -11.088 26.068 1.00 61.84 139 GLU A N 1
ATOM 1147 C CA . GLU A 1 139 ? -25.515 -11.329 25.998 1.00 61.84 139 GLU A CA 1
ATOM 1148 C C . GLU A 1 139 ? -25.859 -12.298 27.118 1.00 61.84 139 GLU A C 1
ATOM 1150 O O . GLU A 1 139 ? -25.453 -13.466 27.069 1.00 61.84 139 GLU A O 1
ATOM 1155 N N . LEU A 1 140 ? -26.604 -11.837 28.128 1.00 65.38 140 LEU A N 1
ATOM 1156 C CA . LEU A 1 140 ? -26.980 -12.669 29.277 1.00 65.38 140 LEU A CA 1
ATOM 1157 C C . LEU A 1 140 ? -27.654 -13.992 28.867 1.00 65.38 140 LEU A C 1
ATOM 1159 O O . LEU A 1 140 ? -27.504 -14.992 29.566 1.00 65.38 140 LEU A O 1
ATOM 1163 N N . LEU A 1 141 ? -28.335 -14.022 27.717 1.00 66.31 141 LEU A N 1
ATOM 1164 C CA . LEU A 1 141 ? -28.993 -15.209 27.159 1.00 66.31 141 LEU A CA 1
ATOM 1165 C C . LEU A 1 141 ? -28.034 -16.300 26.670 1.00 66.31 141 LEU A C 1
ATOM 1167 O O . LEU A 1 141 ? -28.398 -17.476 26.638 1.00 66.31 141 LEU A O 1
ATOM 1171 N N . THR A 1 142 ? -26.817 -15.929 26.282 1.00 69.50 142 THR A N 1
ATOM 1172 C CA . THR A 1 142 ? -25.804 -16.878 25.788 1.00 69.50 142 THR A CA 1
ATOM 1173 C C . THR A 1 142 ? -24.925 -17.431 26.909 1.00 69.50 142 THR A C 1
ATOM 1175 O O . THR A 1 142 ? -24.178 -18.390 26.709 1.00 69.50 142 THR A O 1
ATOM 1178 N N . MET A 1 143 ? -25.033 -16.845 28.103 1.00 74.75 143 MET A N 1
ATOM 1179 C CA . MET A 1 143 ? -24.252 -17.205 29.276 1.00 74.75 143 MET A CA 1
ATOM 1180 C C . MET A 1 143 ? -24.806 -18.428 30.001 1.00 74.75 143 MET A C 1
ATOM 1182 O O . MET A 1 143 ? -26.014 -18.654 30.094 1.00 74.75 143 MET A O 1
ATOM 1186 N N . SER A 1 144 ? -23.913 -19.189 30.631 1.00 80.12 144 SER A N 1
ATOM 1187 C CA . SER A 1 144 ? -24.324 -20.153 31.648 1.00 80.12 144 SER A CA 1
ATOM 1188 C C . SER A 1 144 ? -24.908 -19.435 32.871 1.00 80.12 144 SER A C 1
ATOM 1190 O O . SER A 1 144 ? -24.527 -18.314 33.210 1.00 80.12 144 SER A O 1
ATOM 1192 N N . GLN A 1 145 ? -25.774 -20.116 33.626 1.00 83.81 145 GLN A N 1
ATOM 1193 C CA . GLN A 1 145 ? -26.350 -19.555 34.855 1.00 83.81 145 GLN A CA 1
ATOM 1194 C C . GLN A 1 145 ? -25.281 -19.084 35.862 1.00 83.81 145 GLN A C 1
ATOM 1196 O O . GLN A 1 145 ? -25.496 -18.126 36.603 1.00 83.81 145 GLN A O 1
ATOM 1201 N N . TYR A 1 146 ? -24.125 -19.754 35.904 1.00 85.06 146 TYR A N 1
ATOM 1202 C CA . TYR A 1 146 ? -23.001 -19.360 36.755 1.00 85.06 146 TYR A CA 1
ATOM 1203 C C . TYR A 1 146 ? -22.402 -18.011 36.327 1.00 85.06 146 TYR A C 1
ATOM 1205 O O . TYR A 1 146 ? -22.134 -17.159 37.174 1.00 85.06 146 TYR A O 1
ATOM 1213 N N . GLU A 1 147 ? -22.228 -17.796 35.023 1.00 82.62 147 GLU A N 1
ATOM 1214 C CA . GLU A 1 147 ? -21.727 -16.539 34.458 1.00 82.62 147 GLU A CA 1
ATOM 1215 C C . GLU A 1 147 ? -22.719 -15.395 34.670 1.00 82.62 147 GLU A C 1
ATOM 1217 O O . GLU A 1 147 ? -22.319 -14.347 35.178 1.00 82.62 147 GLU A O 1
ATOM 1222 N N . VAL A 1 148 ? -24.011 -15.639 34.419 1.00 85.12 148 VAL A N 1
ATOM 1223 C CA . VAL A 1 148 ? -25.105 -14.700 34.726 1.00 85.12 148 VAL A CA 1
ATOM 1224 C C . VAL A 1 148 ? -25.061 -14.266 36.190 1.00 85.12 148 VAL A C 1
ATOM 1226 O O . VAL A 1 148 ? -25.053 -13.075 36.500 1.00 85.12 148 VAL A O 1
ATOM 1229 N N . ASN A 1 149 ? -24.979 -15.225 37.116 1.00 89.06 149 ASN A N 1
ATOM 1230 C CA . ASN A 1 149 ? -24.942 -14.920 38.545 1.00 89.06 149 ASN A CA 1
ATOM 1231 C C . ASN A 1 149 ? -23.710 -14.084 38.915 1.00 89.06 149 ASN A C 1
ATOM 1233 O O . ASN A 1 149 ? -23.827 -13.120 39.670 1.00 89.06 149 ASN A O 1
ATOM 1237 N N . ASN A 1 150 ? -22.539 -14.419 38.371 1.00 88.88 150 ASN A N 1
ATOM 1238 C CA . ASN A 1 150 ? -21.314 -13.661 38.618 1.00 88.88 150 ASN A CA 1
ATOM 1239 C C . ASN A 1 150 ? -21.388 -12.235 38.064 1.00 88.88 150 ASN A C 1
ATOM 1241 O O . ASN A 1 150 ? -20.940 -11.306 38.737 1.00 88.88 150 ASN A O 1
A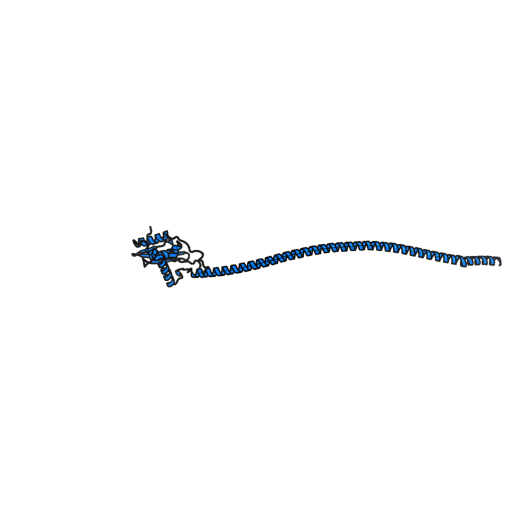TOM 1245 N N . PHE A 1 151 ? -21.955 -12.054 36.871 1.00 90.00 151 PHE A N 1
ATOM 1246 C CA . PHE A 1 151 ? -22.185 -10.740 36.276 1.00 90.00 151 PHE A CA 1
ATOM 1247 C C . PHE A 1 151 ? -23.096 -9.884 37.167 1.00 90.00 151 PHE A C 1
ATOM 1249 O O . PHE A 1 151 ? -22.710 -8.789 37.578 1.00 90.00 151 PHE A O 1
ATOM 1256 N N . LEU A 1 152 ? -24.251 -10.420 37.575 1.00 91.88 152 LEU A N 1
ATOM 1257 C CA . LEU A 1 152 ? -25.205 -9.700 38.425 1.00 91.88 152 LEU A CA 1
ATOM 1258 C C . LEU A 1 152 ? -24.638 -9.383 39.816 1.00 91.88 152 LEU A C 1
ATOM 1260 O O . LEU A 1 152 ? -24.898 -8.305 40.349 1.00 91.88 152 LEU A O 1
ATOM 1264 N N . ILE A 1 153 ? -23.832 -10.277 40.401 1.00 93.38 153 ILE A N 1
ATOM 1265 C CA . ILE A 1 153 ? -23.136 -10.013 41.673 1.00 93.38 153 ILE A CA 1
ATOM 1266 C C . ILE A 1 153 ? -22.127 -8.872 41.513 1.00 93.38 153 ILE A C 1
ATOM 1268 O O . ILE A 1 153 ? -22.082 -7.979 42.365 1.00 93.38 153 ILE A O 1
ATOM 1272 N N . LYS A 1 154 ? -21.327 -8.878 40.438 1.00 92.94 154 LYS A N 1
ATOM 1273 C CA . LYS A 1 154 ? -20.363 -7.803 40.153 1.00 92.94 154 LYS A CA 1
ATOM 1274 C C . LYS A 1 154 ? -21.068 -6.463 39.973 1.00 92.94 154 LYS A C 1
ATOM 1276 O O . LYS A 1 154 ? -20.666 -5.490 40.606 1.00 92.94 154 LYS A O 1
ATOM 1281 N N . SER A 1 155 ? -22.141 -6.445 39.186 1.00 93.75 155 SER A N 1
ATOM 1282 C CA . SER A 1 155 ? -22.951 -5.254 38.932 1.00 93.75 155 SER A CA 1
ATOM 1283 C C . SER A 1 155 ? -23.577 -4.698 40.215 1.00 93.75 155 SER A C 1
ATOM 1285 O O . SER A 1 155 ? -23.460 -3.515 40.512 1.00 93.75 155 SER A O 1
ATOM 1287 N N . LEU A 1 156 ? -24.166 -5.558 41.051 1.00 94.19 156 LEU A N 1
ATOM 1288 C CA . LEU A 1 156 ? -24.712 -5.152 42.348 1.00 94.19 156 LEU A CA 1
ATOM 1289 C C . LEU A 1 156 ? -23.630 -4.574 43.266 1.00 94.19 156 LEU A C 1
ATOM 1291 O O . LEU A 1 156 ? -23.824 -3.537 43.900 1.00 94.19 156 LEU A O 1
ATOM 1295 N N . THR A 1 157 ? -22.477 -5.241 43.337 1.00 94.50 157 THR A N 1
ATOM 1296 C CA . THR A 1 157 ? -21.368 -4.826 44.206 1.00 94.50 157 THR A CA 1
ATOM 1297 C C . THR A 1 157 ? -20.795 -3.476 43.783 1.00 94.50 157 THR A C 1
ATOM 1299 O O . THR A 1 157 ? -20.414 -2.687 44.648 1.00 94.50 157 THR A O 1
ATOM 1302 N N . SER A 1 158 ? -20.761 -3.177 42.482 1.00 94.31 158 SER A N 1
ATOM 1303 C CA . SER A 1 158 ? -20.153 -1.947 41.969 1.00 94.31 158 SER A CA 1
ATOM 1304 C C . SER A 1 158 ? -20.954 -0.678 42.278 1.00 94.31 158 SER A C 1
ATOM 1306 O O . SER A 1 158 ? -20.360 0.394 42.379 1.00 94.31 158 SER A O 1
ATOM 1308 N N . VAL A 1 159 ? -22.266 -0.788 42.525 1.00 95.62 159 VAL A N 1
ATOM 1309 C CA . VAL A 1 159 ? -23.146 0.352 42.866 1.00 95.62 159 VAL A CA 1
ATOM 1310 C C . VAL A 1 159 ? -23.750 0.278 44.273 1.00 95.62 159 VAL A C 1
ATOM 1312 O O . VAL A 1 159 ? -24.616 1.080 44.628 1.00 95.62 159 VAL A O 1
ATOM 1315 N N . ILE A 1 160 ? -23.283 -0.642 45.126 1.00 92.81 160 ILE A N 1
ATOM 1316 C CA . ILE A 1 160 ? -23.876 -0.874 46.455 1.00 92.81 160 ILE A CA 1
ATOM 1317 C C . ILE A 1 160 ? -23.852 0.366 47.363 1.00 92.81 160 ILE A C 1
ATOM 1319 O O . ILE A 1 160 ? -24.755 0.554 48.177 1.00 92.81 160 ILE A O 1
ATOM 1323 N N . ASN A 1 161 ? -22.838 1.225 47.239 1.00 92.62 161 ASN A N 1
ATOM 1324 C CA . ASN A 1 161 ? -22.749 2.451 48.038 1.00 92.62 161 ASN A CA 1
ATOM 1325 C C . ASN A 1 161 ? -23.769 3.499 47.574 1.00 92.62 161 ASN A C 1
ATOM 1327 O O . ASN A 1 161 ? -24.452 4.079 48.410 1.00 92.62 161 ASN A O 1
ATOM 1331 N N . ILE A 1 162 ? -23.970 3.636 46.262 1.00 90.88 162 ILE A N 1
ATOM 1332 C CA . ILE A 1 162 ? -25.007 4.504 45.682 1.00 90.88 162 ILE A CA 1
ATOM 1333 C C . ILE A 1 162 ? -26.390 4.034 46.146 1.00 90.88 162 ILE A C 1
ATOM 1335 O O . ILE A 1 162 ? -27.184 4.805 46.678 1.00 90.88 162 ILE A O 1
ATOM 1339 N N . SER A 1 163 ? -26.646 2.729 46.037 1.00 88.06 163 SER A N 1
ATOM 1340 C CA . SER A 1 163 ? -27.882 2.089 46.501 1.00 88.06 163 SER A CA 1
ATOM 1341 C C . SER A 1 163 ? -28.165 2.373 47.994 1.00 88.06 163 SER A C 1
ATOM 1343 O O . SER A 1 163 ? -29.306 2.650 48.384 1.00 88.06 163 SER A O 1
ATOM 1345 N N . LYS A 1 164 ? -27.128 2.404 48.846 1.00 88.12 164 LYS A N 1
ATOM 1346 C CA . LYS A 1 164 ? -27.241 2.768 50.273 1.00 88.12 164 LYS A CA 1
ATOM 1347 C C . LYS A 1 164 ? -27.618 4.223 50.511 1.00 88.12 164 LYS A C 1
ATOM 1349 O O . LYS A 1 164 ? -28.404 4.467 51.427 1.00 88.12 164 LYS A O 1
ATOM 1354 N N . GLU A 1 165 ? -27.111 5.139 49.702 1.00 89.38 165 GLU A N 1
ATOM 1355 C CA . GLU A 1 165 ? -27.326 6.582 49.845 1.00 89.38 165 GLU A CA 1
ATOM 1356 C C . GLU A 1 165 ? -28.697 7.047 49.334 1.00 89.38 165 GLU A C 1
ATOM 1358 O O . GLU A 1 165 ? -29.207 8.066 49.801 1.00 89.38 165 GLU A O 1
ATOM 1363 N N . LEU A 1 166 ? -29.337 6.287 48.437 1.00 87.56 166 LEU A N 1
ATOM 1364 C CA . LEU A 1 166 ? -30.678 6.619 47.949 1.00 87.56 166 LEU A CA 1
ATOM 1365 C C . LEU A 1 166 ? -31.709 6.657 49.099 1.00 87.56 166 LEU A C 1
ATOM 1367 O O . LEU A 1 166 ? -31.719 5.726 49.919 1.00 87.56 166 LEU A O 1
ATOM 1371 N N . PRO A 1 167 ? -32.591 7.682 49.165 1.00 82.25 167 PRO A N 1
ATOM 1372 C CA . PRO A 1 167 ? -33.610 7.809 50.208 1.00 82.25 167 PRO A CA 1
ATOM 1373 C C . PRO A 1 167 ? -34.548 6.598 50.279 1.00 82.25 167 PRO A C 1
ATOM 1375 O O . PRO A 1 167 ? -35.012 6.108 49.252 1.00 82.25 167 PRO A O 1
ATOM 1378 N N . LYS A 1 168 ? -34.863 6.142 51.502 1.00 80.62 168 LYS A N 1
ATOM 1379 C CA . LYS A 1 168 ? -35.747 4.980 51.763 1.00 80.62 168 LYS A CA 1
ATOM 1380 C C . LYS A 1 168 ? -36.925 5.296 52.706 1.00 80.62 168 LYS A C 1
ATOM 1382 O O . LYS A 1 168 ? -37.083 4.623 53.723 1.00 80.62 168 LYS A O 1
ATOM 1387 N N . PRO A 1 169 ? -37.720 6.341 52.437 1.00 71.88 169 PRO A N 1
ATOM 1388 C CA . PRO A 1 169 ? -38.833 6.743 53.305 1.00 71.88 169 PRO A CA 1
ATOM 1389 C C . PRO A 1 169 ? -40.002 5.738 53.299 1.00 71.88 169 PRO A C 1
ATOM 1391 O O . PRO A 1 169 ? -40.528 5.403 54.358 1.00 71.88 169 PRO A O 1
ATOM 1394 N N . SER A 1 170 ? -40.362 5.205 52.126 1.00 82.81 170 SER A N 1
ATOM 1395 C CA . SER A 1 170 ? -41.284 4.078 51.917 1.00 82.81 170 SER A CA 1
ATOM 1396 C C . SER A 1 170 ? -40.800 3.229 50.737 1.00 82.81 170 SER A C 1
ATOM 1398 O O . SER A 1 170 ? -39.873 3.630 50.032 1.00 82.81 170 SER A O 1
ATOM 1400 N N . VAL A 1 171 ? -41.376 2.042 50.522 1.00 76.12 171 VAL A N 1
ATOM 1401 C CA . VAL A 1 171 ? -40.890 1.150 49.459 1.00 76.12 171 VAL A CA 1
ATOM 1402 C C . VAL A 1 171 ? -41.265 1.673 48.071 1.00 76.12 171 VAL A C 1
ATOM 1404 O O . VAL A 1 171 ? -40.429 1.685 47.171 1.00 76.12 171 VAL A O 1
ATOM 1407 N N . GLU A 1 172 ? -42.489 2.166 47.903 1.00 81.31 172 GLU A N 1
ATOM 1408 C CA . GLU A 1 172 ? -42.953 2.802 46.670 1.00 81.31 172 GLU A CA 1
ATOM 1409 C C . GLU A 1 172 ? -42.138 4.065 46.357 1.00 81.31 172 GLU A C 1
ATOM 1411 O O . GLU A 1 172 ? -41.706 4.275 45.224 1.00 81.31 172 GLU A O 1
ATOM 1416 N N . GLU A 1 173 ? -41.851 4.875 47.377 1.00 85.38 173 GLU A N 1
ATOM 1417 C CA . GLU A 1 173 ? -41.016 6.066 47.225 1.00 85.38 173 GLU A CA 1
ATOM 1418 C C . GLU A 1 173 ? -39.544 5.710 46.970 1.00 85.38 173 GLU A C 1
ATOM 1420 O O . GLU A 1 173 ? -38.863 6.424 46.243 1.00 85.38 173 GLU A O 1
ATOM 1425 N N . PHE A 1 174 ? -39.048 4.576 47.473 1.00 88.75 174 PHE A N 1
ATOM 1426 C CA . PHE A 1 174 ? -37.720 4.077 47.116 1.00 88.75 174 PHE A CA 1
ATOM 1427 C C . PHE A 1 174 ? -37.630 3.716 45.625 1.00 88.75 174 PHE A C 1
ATOM 1429 O O . PHE A 1 174 ? -36.683 4.141 44.963 1.00 88.75 174 PHE A O 1
ATOM 1436 N N . LEU A 1 175 ? -38.619 3.001 45.071 1.00 91.50 175 LEU A N 1
ATOM 1437 C CA . LEU A 1 175 ? -38.660 2.695 43.631 1.00 91.50 175 LEU A CA 1
ATOM 14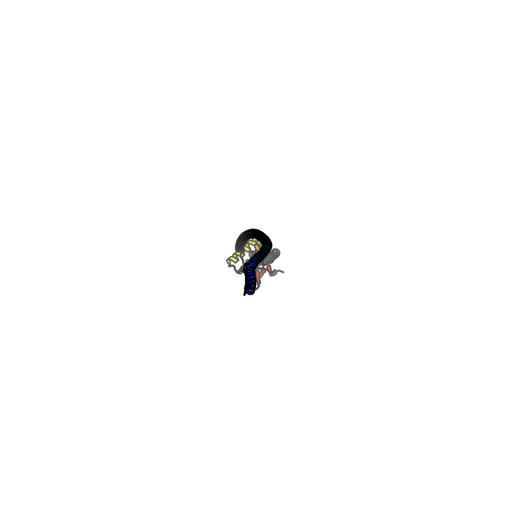38 C C . LEU A 1 175 ? -38.696 3.973 42.785 1.00 91.50 175 LEU A C 1
ATOM 1440 O O . LEU A 1 175 ? -37.954 4.090 41.812 1.00 91.50 175 LEU A O 1
ATOM 1444 N N . MET A 1 176 ? -39.509 4.946 43.206 1.00 90.56 176 MET A N 1
ATOM 1445 C CA . MET A 1 176 ? -39.587 6.273 42.598 1.00 90.56 176 MET A CA 1
ATOM 1446 C C . MET A 1 176 ? -38.223 6.974 42.590 1.00 90.56 176 MET A C 1
ATOM 1448 O O . MET A 1 176 ? -37.784 7.466 41.556 1.00 90.56 176 MET A O 1
ATOM 1452 N N . LYS A 1 177 ? -37.514 6.975 43.725 1.00 92.25 177 LYS A N 1
ATOM 1453 C CA . LYS A 1 177 ? -36.199 7.620 43.855 1.00 92.25 177 LYS A CA 1
ATOM 1454 C C . LYS A 1 177 ? -35.111 6.920 43.052 1.00 92.25 177 LYS A C 1
ATOM 1456 O O . LYS A 1 177 ? -34.246 7.604 42.514 1.00 92.25 177 LYS A O 1
ATOM 1461 N N . VAL A 1 178 ? -35.151 5.592 42.940 1.00 94.06 178 VAL A N 1
ATOM 1462 C CA . VAL A 1 178 ? -34.259 4.848 42.036 1.00 94.06 178 VAL A CA 1
ATOM 1463 C C . VAL A 1 178 ? -34.527 5.250 40.588 1.00 94.06 178 VAL A C 1
ATOM 1465 O O . VAL A 1 178 ? -33.588 5.581 39.871 1.00 94.06 178 VAL A O 1
ATOM 1468 N N . PHE A 1 179 ? -35.794 5.267 40.171 1.00 94.81 179 PHE A N 1
ATOM 1469 C CA . PHE A 1 179 ? -36.175 5.641 38.811 1.00 94.81 179 PHE A CA 1
ATOM 1470 C C . PHE A 1 179 ? -35.743 7.077 38.480 1.00 94.81 179 PHE A C 1
ATOM 1472 O O . PHE A 1 179 ? -35.019 7.290 37.514 1.00 94.81 179 PHE A O 1
ATOM 1479 N N . GLU A 1 180 ? -36.082 8.051 39.331 1.00 93.94 180 GLU A N 1
ATOM 1480 C CA . GLU A 1 180 ? -35.645 9.447 39.189 1.00 93.94 180 GLU A CA 1
ATOM 1481 C C . GLU A 1 180 ? -34.119 9.578 39.153 1.00 93.94 180 GLU A C 1
ATOM 1483 O O . GLU A 1 180 ? -33.585 10.356 38.365 1.00 93.94 180 GLU A O 1
ATOM 1488 N N . TYR A 1 181 ? -33.400 8.835 39.999 1.00 95.56 181 TYR A N 1
ATOM 1489 C CA . TYR A 1 181 ? -31.940 8.844 39.994 1.00 95.56 181 TYR A CA 1
ATOM 1490 C C . TYR A 1 181 ? -31.396 8.400 38.636 1.00 95.56 181 TYR A C 1
ATOM 1492 O O . TYR A 1 181 ? -30.552 9.093 38.073 1.00 95.56 181 TYR A O 1
ATOM 1500 N N . ILE A 1 182 ? -31.900 7.297 38.084 1.00 96.56 182 ILE A N 1
ATOM 1501 C CA . ILE A 1 182 ? -31.453 6.792 36.782 1.00 96.56 182 ILE A CA 1
ATOM 1502 C C . ILE A 1 182 ? -31.788 7.804 35.683 1.00 96.56 182 ILE A C 1
ATOM 1504 O O . ILE A 1 182 ? -30.886 8.222 34.961 1.00 96.56 182 ILE A O 1
ATOM 1508 N N . MET A 1 183 ? -33.033 8.280 35.617 1.00 95.06 183 MET A N 1
ATOM 1509 C CA . MET A 1 183 ? -33.470 9.239 34.593 1.00 95.06 183 MET A CA 1
ATOM 1510 C C . MET A 1 183 ? -32.693 10.565 34.626 1.00 95.06 183 MET A C 1
ATOM 1512 O O . MET A 1 183 ? -32.518 11.199 33.591 1.00 95.06 183 MET A O 1
ATOM 1516 N N . ASN A 1 184 ? -32.211 10.990 35.799 1.00 95.81 184 ASN A N 1
ATOM 1517 C CA . ASN A 1 184 ? -31.441 12.229 35.948 1.00 95.81 184 ASN A CA 1
ATOM 1518 C C . ASN A 1 184 ? -29.931 12.062 35.716 1.00 95.81 184 ASN A C 1
ATOM 1520 O O . ASN A 1 184 ? -29.245 13.061 35.507 1.00 95.81 184 ASN A O 1
ATOM 1524 N N . ASN A 1 185 ? -29.397 10.839 35.801 1.00 96.00 185 ASN A N 1
ATOM 1525 C CA . ASN A 1 185 ? -27.954 10.575 35.711 1.00 96.00 185 ASN A CA 1
ATOM 1526 C C . ASN A 1 185 ? -27.559 9.766 34.470 1.00 96.00 185 ASN A C 1
ATOM 1528 O O . ASN A 1 185 ? -26.371 9.534 34.255 1.00 96.00 185 ASN A O 1
ATOM 1532 N N . THR A 1 186 ? -28.531 9.330 33.670 1.00 96.50 186 THR A N 1
ATOM 1533 C CA . THR A 1 186 ? -28.291 8.506 32.486 1.00 96.50 186 THR A CA 1
ATOM 1534 C C . THR A 1 186 ? -29.147 8.952 31.300 1.00 96.50 186 THR A C 1
ATOM 1536 O O . THR A 1 186 ? -30.187 9.582 31.483 1.00 96.50 186 THR A O 1
ATOM 1539 N N . TYR A 1 187 ? -28.720 8.624 30.081 1.00 93.31 187 TYR A N 1
ATOM 1540 C CA . TYR A 1 187 ? -29.519 8.749 28.860 1.00 93.31 187 TYR A CA 1
ATOM 1541 C C . TYR A 1 187 ? -29.505 7.443 28.058 1.00 93.31 187 TYR A C 1
ATOM 1543 O O . TYR A 1 187 ? -28.593 6.626 28.188 1.00 93.31 187 TYR A O 1
ATOM 1551 N N . TYR A 1 188 ? -30.525 7.253 27.218 1.00 92.56 188 TYR A N 1
ATOM 1552 C CA . TYR A 1 188 ? -30.608 6.088 26.341 1.00 92.56 188 TYR A CA 1
ATOM 1553 C C . TYR A 1 188 ? -29.559 6.180 25.226 1.00 92.56 188 TYR A C 1
ATOM 1555 O O . TYR A 1 188 ? -29.534 7.166 24.480 1.00 92.56 188 TYR A O 1
ATOM 1563 N N . GLN A 1 189 ? -28.719 5.156 25.087 1.00 88.25 189 GLN A N 1
ATOM 1564 C CA . GLN A 1 189 ? -27.714 5.065 24.028 1.00 88.25 189 GLN A CA 1
ATOM 1565 C C . GLN A 1 189 ? -27.608 3.644 23.491 1.00 88.25 189 GLN A C 1
ATOM 1567 O O . GLN A 1 189 ? -27.481 2.707 24.260 1.00 88.25 189 GLN A O 1
ATOM 1572 N N . TYR A 1 190 ? -27.618 3.506 22.167 1.00 82.38 190 TYR A N 1
ATOM 1573 C CA . TYR A 1 190 ? -27.367 2.223 21.519 1.00 82.38 190 TYR A CA 1
ATOM 1574 C C . TYR A 1 190 ? -25.909 1.802 21.683 1.00 82.38 190 TYR A C 1
ATOM 1576 O O . TYR A 1 190 ? -25.004 2.647 21.645 1.00 82.38 190 TYR A O 1
ATOM 1584 N N . ASP A 1 191 ? -25.686 0.495 21.725 1.00 74.75 191 ASP A N 1
ATOM 1585 C CA . ASP A 1 191 ? -24.349 -0.071 21.689 1.00 74.75 191 ASP A CA 1
ATOM 1586 C C . ASP A 1 191 ? -23.484 0.414 20.521 1.00 74.75 191 ASP A C 1
ATOM 1588 O O . ASP A 1 191 ? -23.905 0.571 19.365 1.00 74.75 191 ASP A O 1
ATOM 1592 N N . SER A 1 192 ? -22.206 0.636 20.832 1.00 62.16 192 SER A N 1
ATOM 1593 C CA . SER A 1 192 ? -21.246 1.160 19.867 1.00 62.16 192 SER A CA 1
ATOM 1594 C C . SER A 1 192 ? -20.958 0.159 18.737 1.00 62.16 192 SER A C 1
ATOM 1596 O O . SER A 1 192 ? -20.683 -1.022 18.949 1.00 62.16 192 SER A O 1
ATOM 1598 N N . ILE A 1 193 ? -20.921 0.663 17.497 1.00 52.78 193 ILE A N 1
ATOM 1599 C CA . ILE A 1 193 ? -20.635 -0.117 16.275 1.00 52.78 193 ILE A CA 1
ATOM 1600 C C . ILE A 1 193 ? -19.274 -0.844 16.345 1.00 52.78 193 ILE A C 1
ATOM 1602 O O . ILE A 1 193 ? -19.084 -1.853 15.670 1.00 52.78 193 ILE A O 1
ATOM 1606 N N . ALA A 1 194 ? -18.330 -0.378 17.171 1.00 45.31 194 ALA A N 1
ATOM 1607 C CA . ALA A 1 194 ? -16.993 -0.961 17.311 1.00 45.31 194 ALA A CA 1
ATOM 1608 C C . ALA A 1 194 ? -16.976 -2.364 17.955 1.00 45.31 194 ALA A C 1
ATOM 1610 O O . ALA A 1 194 ? -15.978 -3.071 17.830 1.00 45.31 194 ALA A O 1
ATOM 1611 N N . ILE A 1 195 ? -18.074 -2.787 18.593 1.00 50.00 195 ILE A N 1
ATOM 1612 C CA . ILE A 1 195 ? -18.246 -4.134 19.166 1.00 50.00 195 ILE A CA 1
ATOM 1613 C C . ILE A 1 195 ? -18.977 -5.063 18.166 1.00 50.00 195 ILE A C 1
ATOM 1615 O O . ILE A 1 195 ? -19.340 -6.192 18.472 1.00 50.00 195 ILE A O 1
ATOM 1619 N N . ARG A 1 196 ? -19.144 -4.651 16.899 1.00 48.28 196 ARG A N 1
ATOM 1620 C CA . ARG A 1 196 ? -19.687 -5.514 15.837 1.00 48.28 196 ARG A CA 1
ATOM 1621 C C . ARG A 1 196 ? -18.605 -6.434 15.271 1.00 48.28 196 ARG A C 1
ATOM 1623 O O . ARG A 1 196 ? -17.976 -6.143 14.258 1.00 48.28 196 ARG A O 1
ATOM 1630 N N . SER A 1 197 ? -18.382 -7.560 15.939 1.00 42.19 197 SER A N 1
ATOM 1631 C CA . SER A 1 197 ? -17.683 -8.710 15.354 1.00 42.19 197 SER A CA 1
ATOM 1632 C C . SER A 1 197 ? -18.477 -9.235 14.150 1.00 42.19 197 SER A C 1
ATOM 1634 O O . SER A 1 197 ? -19.670 -9.488 14.274 1.00 42.19 197 SER A O 1
ATOM 1636 N N . GLU A 1 198 ? -17.824 -9.452 13.001 1.00 40.78 198 GLU A N 1
ATOM 1637 C CA . GLU A 1 198 ? -18.439 -9.935 11.744 1.00 40.78 198 GLU A CA 1
ATOM 1638 C C . GLU A 1 198 ? -19.174 -11.289 11.870 1.00 40.78 198 GLU A C 1
ATOM 1640 O O . GLU A 1 198 ? -19.952 -11.651 10.992 1.00 40.78 198 GLU A O 1
ATOM 1645 N N . ASN A 1 199 ? -18.974 -12.016 12.975 1.00 42.19 199 ASN A N 1
ATOM 1646 C CA . ASN A 1 199 ? -19.648 -13.287 13.273 1.00 42.19 199 ASN A CA 1
ATOM 1647 C C . ASN A 1 199 ? -20.772 -13.171 14.317 1.00 42.19 199 ASN A C 1
ATOM 1649 O O . ASN A 1 199 ? -21.348 -14.186 14.701 1.00 42.19 199 ASN A O 1
ATOM 1653 N N . VAL A 1 200 ? -21.071 -11.961 14.792 1.00 41.97 200 VAL A N 1
ATOM 1654 C CA . VAL A 1 200 ? -22.171 -11.682 15.718 1.00 41.97 200 VAL A CA 1
ATOM 1655 C C . VAL A 1 200 ? -23.025 -10.603 15.066 1.00 41.97 200 VAL A C 1
ATOM 1657 O O . VAL A 1 200 ? -22.772 -9.404 15.183 1.00 41.97 200 VAL A O 1
ATOM 1660 N N . VAL A 1 201 ? -24.008 -11.045 14.285 1.00 32.22 201 VAL A N 1
ATOM 1661 C CA . VAL A 1 201 ? -25.047 -10.158 13.764 1.00 32.22 201 VAL A CA 1
ATOM 1662 C C . VAL A 1 201 ? -25.805 -9.608 14.975 1.00 32.22 201 VAL A C 1
ATOM 1664 O O . VAL A 1 201 ? -26.606 -10.324 15.552 1.00 32.22 201 VAL A O 1
ATOM 1667 N N . GLY A 1 202 ? -25.519 -8.361 15.364 1.00 42.69 202 GLY A N 1
ATOM 1668 C CA . GLY A 1 202 ? -26.266 -7.642 16.404 1.00 42.69 202 GLY A CA 1
ATOM 1669 C C . GLY A 1 202 ? -25.957 -8.050 17.845 1.00 42.69 202 GLY A C 1
ATOM 1670 O O . GLY A 1 202 ? -26.890 -8.290 18.589 1.00 42.69 202 GLY A O 1
ATOM 1671 N N . GLY A 1 203 ? -24.680 -8.137 18.232 1.00 52.19 203 GLY A N 1
ATOM 1672 C CA . GLY A 1 203 ? -24.325 -8.488 19.611 1.00 52.19 203 GLY A CA 1
ATOM 1673 C C . GLY A 1 203 ? -24.650 -7.363 20.589 1.00 52.19 203 GLY A C 1
ATOM 1674 O O . GLY A 1 203 ? -23.986 -6.328 20.525 1.00 52.19 203 GLY A O 1
ATOM 1675 N N . ASN A 1 204 ? -25.624 -7.593 21.468 1.00 63.75 204 ASN A N 1
ATOM 1676 C CA . ASN A 1 204 ? -25.947 -6.727 22.602 1.00 63.75 204 ASN A CA 1
ATOM 1677 C C . ASN A 1 204 ? -24.852 -6.868 23.679 1.00 63.75 204 ASN A C 1
ATOM 1679 O O . ASN A 1 204 ? -24.530 -7.974 24.128 1.00 63.75 204 ASN A O 1
ATOM 1683 N N . TYR A 1 205 ? -24.234 -5.766 24.082 1.00 76.25 205 TYR A N 1
ATOM 1684 C CA . TYR A 1 205 ? -23.217 -5.696 25.121 1.00 76.25 205 TYR A CA 1
ATOM 1685 C C . TYR A 1 205 ? -23.848 -5.203 26.421 1.00 76.25 205 TYR A C 1
ATOM 1687 O O . TYR A 1 205 ? -24.004 -4.011 26.644 1.00 76.25 205 TYR A O 1
ATOM 1695 N N . TRP A 1 206 ? -24.128 -6.129 27.337 1.00 84.88 206 TRP A N 1
ATOM 1696 C CA . TRP A 1 206 ? -24.678 -5.759 28.635 1.00 84.88 206 TRP A CA 1
ATOM 1697 C C . TRP A 1 206 ? -23.582 -5.189 29.548 1.00 84.88 206 TRP A C 1
ATOM 1699 O O . TRP A 1 206 ? -22.665 -5.904 29.976 1.00 84.88 206 TRP A O 1
ATOM 1709 N N . LYS A 1 207 ? -23.708 -3.912 29.905 1.00 88.19 207 LYS A N 1
ATOM 1710 C CA . LYS A 1 207 ? -22.834 -3.189 30.836 1.00 88.19 207 LYS A CA 1
ATOM 1711 C C . LYS A 1 207 ? -23.088 -3.577 32.285 1.00 88.19 207 LYS A C 1
ATOM 1713 O O . LYS A 1 207 ? -24.218 -3.808 32.722 1.00 88.19 207 LYS A O 1
ATOM 1718 N N . LEU A 1 208 ? -22.030 -3.560 33.092 1.00 91.69 208 LEU A N 1
ATOM 1719 C CA . LEU A 1 208 ? -22.177 -3.515 34.547 1.00 91.69 208 LEU A CA 1
ATOM 1720 C C . LEU A 1 208 ? -22.795 -2.174 34.968 1.00 91.69 208 LEU A C 1
ATOM 1722 O O . LEU A 1 208 ? -22.522 -1.137 34.371 1.00 91.69 208 LEU A O 1
ATOM 1726 N N . ALA A 1 209 ? -23.527 -2.151 36.083 1.00 94.62 209 ALA A N 1
ATOM 1727 C CA . ALA A 1 209 ? -24.187 -0.936 36.572 1.00 94.62 209 ALA A CA 1
ATOM 1728 C C . ALA A 1 209 ? -23.244 0.275 36.744 1.00 94.62 209 ALA A C 1
ATOM 1730 O O . ALA A 1 209 ? -23.639 1.413 36.504 1.00 94.62 209 ALA A O 1
ATOM 1731 N N . ASN A 1 210 ? -21.987 0.059 37.146 1.00 93.81 210 ASN A N 1
ATOM 1732 C CA . ASN A 1 210 ? -21.002 1.140 37.236 1.00 93.81 210 ASN A CA 1
ATOM 1733 C C . ASN A 1 210 ? -20.525 1.627 35.864 1.00 93.81 210 ASN A C 1
ATOM 1735 O O . ASN A 1 210 ? -20.189 2.797 35.744 1.00 93.81 210 ASN A O 1
ATOM 1739 N N . GLU A 1 211 ? -20.473 0.758 34.856 1.00 91.31 211 GLU A N 1
ATOM 1740 C CA . GLU A 1 211 ? -20.119 1.129 33.483 1.00 91.31 211 GLU A CA 1
ATOM 1741 C C . GLU A 1 211 ? -21.235 1.979 32.875 1.00 91.31 211 GLU A C 1
ATOM 1743 O O . GLU A 1 211 ? -20.951 3.056 32.364 1.00 91.31 211 GLU A O 1
ATOM 1748 N N . THR A 1 212 ? -22.503 1.590 33.064 1.00 93.62 212 THR A N 1
ATOM 1749 C CA . THR A 1 212 ? -23.671 2.408 32.689 1.00 93.62 212 THR A CA 1
ATOM 1750 C C . THR A 1 212 ? -23.604 3.810 33.302 1.00 93.62 212 THR A C 1
ATOM 1752 O O . THR A 1 212 ? -23.882 4.797 32.628 1.00 93.62 212 THR A O 1
ATOM 1755 N N . LEU A 1 213 ? -23.205 3.928 34.574 1.00 93.69 213 LEU A N 1
ATOM 1756 C CA . LEU A 1 213 ? -23.056 5.229 35.236 1.00 93.69 213 LEU A CA 1
ATOM 1757 C C . LEU A 1 213 ? -21.839 6.025 34.739 1.00 93.69 213 LEU A C 1
ATOM 1759 O O . LEU A 1 213 ? -21.939 7.240 34.598 1.00 93.69 213 LEU A O 1
ATOM 1763 N N . ILE A 1 214 ? -20.700 5.374 34.481 1.00 91.38 214 ILE A N 1
ATOM 1764 C CA . ILE A 1 214 ? -19.484 6.027 33.957 1.00 91.38 214 ILE A CA 1
ATOM 1765 C C . ILE A 1 214 ? -19.728 6.573 32.549 1.00 91.38 214 ILE A C 1
ATOM 1767 O O . ILE A 1 214 ? -19.337 7.701 32.252 1.00 91.38 214 ILE A O 1
ATOM 1771 N N . ASP A 1 215 ? -20.415 5.795 31.715 1.00 89.31 215 ASP A N 1
ATOM 1772 C CA . ASP A 1 215 ? -20.774 6.166 30.347 1.00 89.31 215 ASP A CA 1
ATOM 1773 C C . ASP A 1 215 ? -21.969 7.128 30.289 1.00 89.31 215 ASP A C 1
ATOM 1775 O O . ASP A 1 215 ? -22.354 7.571 29.204 1.00 89.31 215 ASP A O 1
ATOM 1779 N N . LEU A 1 216 ? -22.552 7.457 31.449 1.00 93.31 216 LEU A N 1
ATOM 1780 C CA . LEU A 1 216 ? -23.744 8.287 31.597 1.00 93.31 216 LEU A CA 1
ATOM 1781 C C . LEU A 1 216 ? -24.958 7.728 30.833 1.00 93.31 216 LEU A C 1
ATOM 1783 O O . LEU A 1 216 ? -25.835 8.490 30.437 1.00 93.31 216 LEU A O 1
ATOM 1787 N N . GLY A 1 217 ? -25.042 6.417 30.606 1.00 92.62 217 GLY A N 1
ATOM 1788 C CA . GLY A 1 217 ? -26.109 5.835 29.799 1.00 92.62 217 GLY A CA 1
ATOM 1789 C C . GLY A 1 217 ? -25.904 4.391 29.364 1.00 92.62 217 GLY A C 1
ATOM 1790 O O . GLY A 1 217 ? -24.824 3.809 29.495 1.00 92.62 217 GLY A O 1
ATOM 1791 N N . GLY A 1 218 ? -2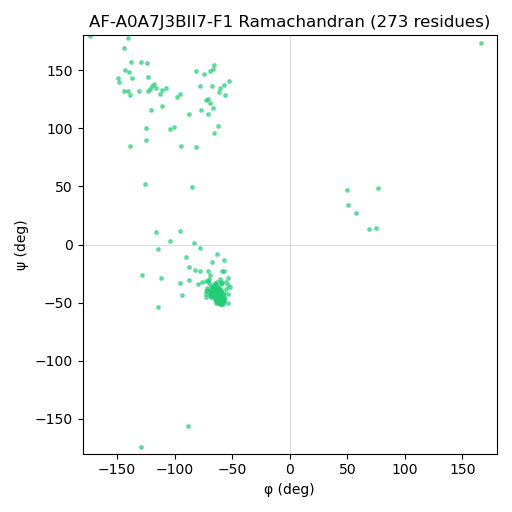6.944 3.852 28.745 1.00 91.94 218 GLY A N 1
ATOM 1792 C CA . GLY A 1 218 ? -26.975 2.558 28.067 1.00 91.94 218 GLY A CA 1
ATOM 1793 C C . GLY A 1 218 ? -28.306 2.371 27.339 1.00 91.94 218 GLY A C 1
ATOM 1794 O O . GLY A 1 218 ? -29.150 3.272 27.384 1.00 91.94 218 GLY A O 1
ATOM 1795 N N . ASP A 1 219 ? -28.505 1.250 26.665 1.00 90.69 219 ASP A N 1
ATOM 1796 C CA . ASP A 1 219 ? -29.801 0.864 26.100 1.00 90.69 219 ASP A CA 1
ATOM 1797 C C . ASP A 1 219 ? -30.631 0.075 27.131 1.00 90.69 219 ASP A C 1
ATOM 1799 O O . ASP A 1 219 ? -30.532 0.316 28.341 1.00 90.69 219 ASP A O 1
ATOM 1803 N N . CYS A 1 220 ? -31.576 -0.756 26.683 1.00 92.81 220 CYS A N 1
ATOM 1804 C CA . CYS A 1 220 ? -32.620 -1.278 27.564 1.00 92.81 220 CYS A CA 1
ATOM 1805 C C . CYS A 1 220 ? -32.072 -2.219 28.641 1.00 92.81 220 CYS A C 1
ATOM 1807 O O . CYS A 1 220 ? -32.441 -2.113 29.813 1.00 92.81 220 CYS A O 1
ATOM 1809 N N . GLU A 1 221 ? -31.137 -3.080 28.269 1.00 90.88 221 GLU A N 1
ATOM 1810 C CA . GLU A 1 221 ? -30.451 -4.027 29.131 1.00 90.88 221 GLU A CA 1
ATOM 1811 C C . GLU A 1 221 ? -29.586 -3.342 30.184 1.00 90.88 221 GLU A C 1
ATOM 1813 O O . GLU A 1 221 ? -29.657 -3.695 31.361 1.00 90.88 221 GLU A O 1
ATOM 1818 N N . ASP A 1 222 ? -28.827 -2.323 29.794 1.00 93.44 222 ASP A N 1
ATOM 1819 C CA . ASP A 1 222 ? -27.905 -1.600 30.662 1.00 93.44 222 ASP A CA 1
ATOM 1820 C C . ASP A 1 222 ? -28.664 -0.862 31.760 1.00 93.44 222 ASP A C 1
ATOM 1822 O O . ASP A 1 222 ? -28.351 -0.949 32.955 1.00 93.44 222 ASP A O 1
ATOM 1826 N N . LEU A 1 223 ? -29.717 -0.149 31.353 1.00 96.44 223 LEU A N 1
ATOM 1827 C CA . LEU A 1 223 ? -30.583 0.582 32.266 1.00 96.44 223 LEU A CA 1
ATOM 1828 C C . LEU A 1 223 ? -31.353 -0.381 33.177 1.00 96.44 223 LEU A C 1
ATOM 1830 O O . LEU A 1 223 ? -31.530 -0.092 34.368 1.00 96.44 223 LEU A O 1
ATOM 1834 N N . ALA A 1 224 ? -31.755 -1.553 32.679 1.00 95.81 224 ALA A N 1
ATOM 1835 C CA . ALA A 1 224 ? -32.371 -2.591 33.496 1.00 95.81 224 ALA A CA 1
ATOM 1836 C C . ALA A 1 224 ? -31.381 -3.210 34.500 1.00 95.81 224 ALA A C 1
ATOM 1838 O O . ALA A 1 224 ? -31.733 -3.381 35.670 1.00 95.81 224 ALA A O 1
ATOM 1839 N N . VAL A 1 225 ? -30.134 -3.490 34.108 1.00 95.56 225 VAL A N 1
ATOM 1840 C CA . VAL A 1 225 ? -29.081 -4.007 35.001 1.00 95.56 225 VAL A CA 1
ATOM 1841 C C . VAL A 1 225 ? -28.751 -3.006 36.103 1.00 95.56 225 VAL A C 1
ATOM 1843 O O . VAL A 1 225 ? -28.664 -3.398 37.275 1.00 95.56 225 VAL A O 1
ATOM 1846 N N . LEU A 1 226 ? -28.625 -1.719 35.772 1.00 97.50 226 LEU A N 1
ATOM 1847 C CA . LEU A 1 226 ? -28.454 -0.650 36.757 1.00 97.50 226 LEU A CA 1
ATOM 1848 C C . LEU A 1 226 ? -29.640 -0.601 37.731 1.00 97.50 226 LEU A C 1
ATOM 1850 O O . LEU A 1 226 ? -29.445 -0.639 38.949 1.00 97.50 226 LEU A O 1
ATOM 1854 N N . THR A 1 227 ? -30.868 -0.607 37.207 1.00 97.44 227 THR A N 1
ATOM 1855 C CA . THR A 1 227 ? -32.105 -0.618 38.007 1.00 97.44 227 THR A CA 1
ATOM 1856 C C . THR A 1 227 ? -32.152 -1.813 38.956 1.00 97.44 227 THR A C 1
ATOM 1858 O O . THR A 1 227 ? -32.365 -1.660 40.161 1.00 97.44 227 THR A O 1
ATOM 1861 N N . TYR A 1 228 ? -31.886 -3.013 38.438 1.00 97.44 228 TYR A N 1
ATOM 1862 C CA . TYR A 1 228 ? -31.839 -4.247 39.213 1.00 97.44 228 TYR A CA 1
ATOM 1863 C C . TYR A 1 228 ? -30.797 -4.140 40.329 1.00 97.44 228 TYR A C 1
ATOM 1865 O O . TYR A 1 228 ? -31.090 -4.455 41.482 1.00 97.44 228 TYR A O 1
ATOM 1873 N N . SER A 1 229 ? -29.602 -3.647 40.005 1.00 97.06 229 SER A N 1
ATOM 1874 C CA . SER A 1 229 ? -28.470 -3.546 40.932 1.00 97.06 229 SER A CA 1
ATOM 1875 C C . SER A 1 229 ? -28.735 -2.570 42.080 1.00 97.06 229 SER A C 1
ATOM 1877 O O . SER A 1 229 ? -28.295 -2.815 43.204 1.00 97.06 229 SER A O 1
ATOM 1879 N N . LEU A 1 230 ? -29.497 -1.500 41.833 1.00 96.38 230 LEU A N 1
ATOM 1880 C CA . LEU A 1 230 ? -29.887 -0.534 42.861 1.00 96.38 230 LEU A CA 1
ATOM 1881 C C . LEU A 1 230 ? -31.010 -1.052 43.777 1.00 96.38 230 LEU A C 1
ATOM 1883 O O . LEU A 1 230 ? -31.020 -0.703 44.958 1.00 96.38 230 LEU A O 1
ATOM 1887 N N . ILE A 1 231 ? -31.925 -1.888 43.272 1.00 95.19 231 ILE A N 1
ATOM 1888 C CA . ILE A 1 231 ? -33.127 -2.356 43.996 1.00 95.19 231 ILE A CA 1
ATOM 1889 C C . ILE A 1 231 ? -32.899 -3.691 44.721 1.00 95.19 231 ILE A C 1
ATOM 1891 O O . ILE A 1 231 ? -33.316 -3.863 45.873 1.00 95.19 231 ILE A O 1
ATOM 1895 N N . LYS A 1 232 ? -32.237 -4.650 44.061 1.00 95.00 232 LYS A N 1
ATOM 1896 C CA . LYS A 1 232 ? -32.059 -6.033 44.532 1.00 95.00 232 LYS A CA 1
ATOM 1897 C C . LYS A 1 232 ? -31.499 -6.161 45.956 1.00 95.00 232 LYS A C 1
ATOM 1899 O O . LYS A 1 232 ? -31.974 -7.057 46.655 1.00 95.00 232 LYS A O 1
ATOM 1904 N N . PRO A 1 233 ? -30.564 -5.308 46.433 1.00 92.19 233 PRO A N 1
ATOM 1905 C CA . PRO A 1 233 ? -30.074 -5.377 47.812 1.00 92.19 233 PRO A CA 1
ATOM 1906 C C . PRO A 1 233 ? -31.157 -5.222 48.889 1.00 92.19 233 PRO A C 1
ATOM 1908 O O . PRO A 1 233 ? -30.949 -5.651 50.022 1.00 92.19 233 PRO A O 1
ATOM 1911 N N . TYR A 1 234 ? -32.293 -4.602 48.557 1.00 89.75 234 TYR A N 1
ATOM 1912 C CA . TYR A 1 234 ? -33.362 -4.290 49.509 1.00 89.75 234 TYR A CA 1
ATOM 1913 C C . TYR A 1 234 ? -34.636 -5.084 49.268 1.00 89.75 234 TYR A C 1
ATOM 1915 O O . TYR A 1 234 ? -35.384 -5.351 50.209 1.00 89.75 234 TYR A O 1
ATOM 1923 N N . ILE A 1 235 ? -34.894 -5.470 48.019 1.00 91.56 235 ILE A N 1
ATOM 1924 C CA . ILE A 1 235 ? -36.091 -6.216 47.648 1.00 91.56 235 ILE A CA 1
ATOM 1925 C C . ILE A 1 235 ? -35.664 -7.498 46.938 1.00 91.56 235 ILE A C 1
ATOM 1927 O O . ILE A 1 235 ? -35.354 -7.512 45.746 1.00 91.56 235 ILE A O 1
ATOM 1931 N N . ASN A 1 236 ? -35.677 -8.606 47.684 1.00 89.38 236 ASN A N 1
ATOM 1932 C CA . ASN A 1 236 ? -35.210 -9.907 47.194 1.00 89.38 236 ASN A CA 1
ATOM 1933 C C . ASN A 1 236 ? -35.983 -10.405 45.968 1.00 89.38 236 ASN A C 1
ATOM 1935 O O . ASN A 1 236 ? -35.390 -11.037 45.093 1.00 89.38 236 ASN A O 1
ATOM 1939 N N . HIS A 1 237 ? -37.278 -10.102 45.872 1.00 94.19 237 HIS A N 1
ATOM 1940 C CA . HIS A 1 237 ? -38.126 -10.484 44.741 1.00 94.19 237 HIS A CA 1
ATOM 1941 C C . HIS A 1 237 ? -38.019 -9.481 43.588 1.00 94.19 237 HIS A C 1
ATOM 1943 O O . HIS A 1 237 ? -39.032 -9.009 43.088 1.00 94.19 237 HIS A O 1
ATOM 1949 N N . THR A 1 238 ? -36.790 -9.147 43.202 1.00 95.44 238 THR A N 1
ATOM 1950 C CA . THR A 1 238 ? -36.464 -8.307 42.044 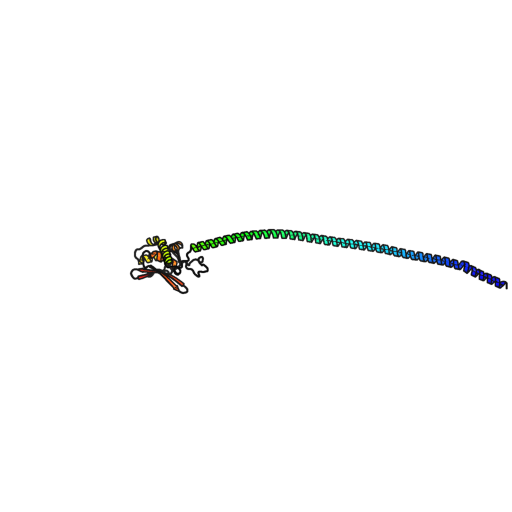1.00 95.44 238 THR A CA 1
ATOM 1951 C C . THR A 1 238 ? -35.793 -9.170 40.986 1.00 95.44 238 THR A C 1
ATOM 1953 O O . THR A 1 238 ? -34.887 -9.949 41.317 1.00 95.44 238 THR A O 1
ATOM 1956 N N . TYR A 1 239 ? -36.242 -9.034 39.741 1.00 94.94 239 TYR A N 1
ATOM 1957 C CA . TYR A 1 239 ? -35.825 -9.834 38.593 1.00 94.94 239 TYR A CA 1
ATOM 1958 C C . TYR A 1 239 ? -35.666 -8.939 37.365 1.00 94.94 239 TYR A C 1
ATOM 1960 O O . TYR A 1 239 ? -36.385 -7.951 37.218 1.00 94.94 239 TYR A O 1
ATOM 1968 N N . LEU A 1 240 ? -34.739 -9.309 36.487 1.00 93.44 240 LEU A N 1
ATOM 1969 C CA . LEU A 1 240 ? -34.720 -8.807 35.118 1.00 93.44 240 LEU A CA 1
ATOM 1970 C C . LEU A 1 240 ? -35.789 -9.563 34.328 1.00 93.44 240 LEU A C 1
ATOM 1972 O O . LEU A 1 240 ? -35.934 -10.777 34.491 1.00 93.44 240 LEU A O 1
ATOM 1976 N N . VAL A 1 241 ? -36.550 -8.840 33.517 1.00 91.00 241 VAL A N 1
ATOM 1977 C CA . VAL A 1 241 ? -37.525 -9.409 32.592 1.00 91.00 241 VAL A CA 1
ATOM 1978 C C . VAL A 1 241 ? -37.180 -8.945 31.192 1.00 91.00 241 VAL A C 1
ATOM 1980 O O . VAL A 1 241 ? -36.946 -7.764 30.960 1.00 91.00 241 VAL A O 1
ATOM 1983 N N . GLU A 1 242 ? -37.154 -9.894 30.274 1.00 86.38 242 GLU A N 1
ATOM 1984 C CA . GLU A 1 242 ? -36.873 -9.655 28.871 1.00 86.38 242 GLU A CA 1
ATOM 1985 C C . GLU A 1 242 ? -38.090 -10.060 28.047 1.00 86.38 242 GLU A C 1
ATOM 1987 O O . GLU A 1 242 ? -38.732 -11.085 28.302 1.00 86.38 242 GLU A O 1
ATOM 1992 N N . TRP A 1 243 ? -38.409 -9.229 27.067 1.00 83.69 243 TRP A N 1
ATOM 1993 C CA . TRP A 1 243 ? -39.387 -9.506 26.033 1.00 83.69 243 TRP A CA 1
ATOM 1994 C C . TRP A 1 243 ? -38.685 -9.409 24.684 1.00 83.69 243 TRP A C 1
ATOM 1996 O O . TRP A 1 243 ? -37.955 -8.455 24.447 1.00 83.69 243 TRP A O 1
ATOM 2006 N N . TYR A 1 244 ? -38.909 -10.377 23.800 1.00 78.38 244 TYR A N 1
ATOM 2007 C CA . TYR A 1 244 ? -38.341 -10.357 22.457 1.00 78.38 244 TYR A CA 1
ATOM 2008 C C . TYR A 1 244 ? -39.322 -10.918 21.426 1.00 78.38 244 TYR A C 1
ATOM 2010 O O . TYR A 1 244 ? -40.140 -11.792 21.730 1.00 78.38 244 TYR A O 1
ATOM 2018 N N . ASP A 1 245 ? -39.218 -10.411 20.201 1.00 73.62 245 ASP A N 1
ATOM 2019 C CA . ASP A 1 245 ? -39.785 -10.980 18.981 1.00 73.62 245 ASP A CA 1
ATOM 2020 C C . ASP A 1 245 ? -38.707 -11.082 17.881 1.00 73.62 245 ASP A C 1
ATOM 2022 O O . ASP A 1 245 ? -37.531 -10.814 18.120 1.00 73.62 245 ASP A O 1
ATOM 2026 N N . ASP A 1 246 ? -39.089 -11.477 16.662 1.00 63.50 246 ASP A N 1
ATOM 2027 C CA . ASP A 1 246 ? -38.148 -11.657 15.542 1.00 63.50 246 ASP A CA 1
ATOM 2028 C C . ASP A 1 246 ? -37.439 -10.357 15.094 1.00 63.50 246 ASP A C 1
ATOM 2030 O O . ASP A 1 246 ? -36.574 -10.397 14.215 1.00 63.50 246 ASP A O 1
ATOM 2034 N N . LYS A 1 247 ? -37.840 -9.185 15.607 1.00 60.19 247 LYS A N 1
ATOM 2035 C CA . LYS A 1 247 ? -37.392 -7.867 15.127 1.00 60.19 247 LYS A CA 1
ATOM 2036 C C . LYS A 1 247 ? -36.872 -6.950 16.227 1.00 60.19 247 LYS A C 1
ATOM 2038 O O . LYS A 1 247 ? -36.111 -6.035 15.916 1.00 60.19 247 LYS A O 1
ATOM 2043 N N . THR A 1 248 ? -37.319 -7.134 17.461 1.00 67.88 248 THR A N 1
ATOM 2044 C CA . THR A 1 248 ? -37.084 -6.227 18.582 1.00 67.88 248 THR A CA 1
ATOM 2045 C C . THR A 1 248 ? -37.029 -6.996 19.897 1.00 67.88 248 THR A C 1
ATOM 2047 O O . THR A 1 248 ? -37.778 -7.945 20.107 1.00 67.88 248 THR A O 1
ATOM 2050 N N . GLY A 1 249 ? -36.147 -6.560 20.791 1.00 81.75 249 GLY A N 1
ATOM 2051 C CA . GLY A 1 249 ? -36.080 -7.003 22.179 1.00 81.75 249 GLY A CA 1
ATOM 2052 C C . GLY A 1 249 ? -36.178 -5.802 23.113 1.00 81.75 249 GLY A C 1
ATOM 2053 O O . GLY A 1 249 ? -35.896 -4.676 22.703 1.00 81.75 249 GLY A O 1
ATOM 2054 N N . HIS A 1 250 ? -36.611 -6.033 24.348 1.00 90.31 250 HIS A N 1
ATOM 2055 C CA . HIS A 1 250 ? -36.639 -5.033 25.408 1.00 90.31 250 HIS A CA 1
ATOM 2056 C C . HIS A 1 250 ? -36.422 -5.686 26.769 1.00 90.31 250 HIS A C 1
ATOM 2058 O O . HIS A 1 250 ? -36.988 -6.745 27.054 1.00 90.31 250 HIS A O 1
ATOM 2064 N N . VAL A 1 251 ? -35.651 -5.029 27.630 1.00 91.81 251 VAL A N 1
ATOM 2065 C CA . VAL A 1 251 ? -35.364 -5.490 28.991 1.00 91.81 251 VAL A CA 1
ATOM 2066 C C . VAL A 1 251 ? -35.850 -4.453 29.999 1.00 91.81 251 VAL A C 1
ATOM 2068 O O . VAL A 1 251 ? -35.644 -3.255 29.835 1.00 91.81 251 VAL A O 1
ATOM 2071 N N . ALA A 1 252 ? -36.488 -4.923 31.068 1.00 94.94 252 ALA A N 1
ATOM 2072 C CA . ALA A 1 252 ? -36.941 -4.106 32.187 1.00 94.94 252 ALA A CA 1
ATOM 2073 C C . ALA A 1 252 ? -36.720 -4.832 33.524 1.00 94.94 252 ALA A C 1
ATOM 2075 O O . ALA A 1 252 ? -36.273 -5.983 33.580 1.00 94.94 252 ALA A O 1
ATOM 2076 N N . VAL A 1 253 ? -37.055 -4.170 34.631 1.00 96.81 253 VAL A N 1
ATOM 2077 C CA . VAL A 1 253 ? -37.036 -4.771 35.969 1.00 96.81 253 VAL A CA 1
ATOM 2078 C C . VAL A 1 253 ? -38.451 -4.998 36.465 1.00 96.81 253 VAL A C 1
ATOM 2080 O O . VAL A 1 253 ? -39.297 -4.108 36.408 1.00 96.81 253 VAL A O 1
ATOM 2083 N N . ILE A 1 254 ? -38.693 -6.182 37.025 1.00 95.69 254 ILE A N 1
ATOM 2084 C CA . ILE A 1 254 ? -39.918 -6.488 37.754 1.00 95.69 254 ILE A CA 1
ATOM 2085 C C . ILE A 1 254 ? -39.601 -6.771 39.224 1.00 95.69 254 ILE A C 1
ATOM 2087 O O . ILE A 1 254 ? -38.658 -7.497 39.548 1.00 95.69 254 ILE A O 1
ATOM 2091 N N . THR A 1 255 ? -40.388 -6.197 40.133 1.00 94.38 255 THR A N 1
ATOM 2092 C CA . THR A 1 255 ? -40.224 -6.412 41.573 1.00 94.38 255 THR A CA 1
ATOM 2093 C C . THR A 1 255 ? -41.553 -6.629 42.294 1.00 94.38 255 THR A C 1
ATOM 2095 O O . THR A 1 255 ? -42.569 -6.037 41.926 1.00 94.38 255 THR A O 1
ATOM 2098 N N . TYR A 1 256 ? -41.564 -7.505 43.304 1.00 91.56 256 TYR A N 1
ATOM 2099 C CA . TYR A 1 256 ? -42.763 -7.859 44.071 1.00 91.56 256 TYR A CA 1
ATOM 2100 C C . TYR A 1 256 ? -42.710 -7.339 45.505 1.00 91.56 256 TYR A C 1
ATOM 2102 O O . TYR A 1 256 ? -41.842 -7.723 46.296 1.00 91.56 256 TYR A O 1
ATOM 2110 N N . ILE A 1 257 ? -43.676 -6.486 45.846 1.00 86.38 257 ILE A N 1
ATOM 2111 C CA . ILE A 1 257 ? -43.711 -5.732 47.101 1.00 86.38 257 ILE A CA 1
ATOM 2112 C C . ILE A 1 257 ? -45.160 -5.617 47.567 1.00 86.38 257 ILE A C 1
ATOM 2114 O O . ILE A 1 257 ? -46.036 -5.263 46.786 1.00 86.38 257 ILE A O 1
ATOM 2118 N N . ASN A 1 258 ? -45.437 -5.904 48.843 1.00 85.62 258 ASN A N 1
ATOM 2119 C CA . ASN A 1 258 ? -46.756 -5.691 49.462 1.00 85.62 258 ASN A CA 1
ATOM 2120 C C . ASN A 1 258 ? -47.951 -6.282 48.681 1.00 85.62 258 ASN A C 1
ATOM 2122 O O . ASN A 1 258 ? -49.050 -5.740 48.732 1.00 85.62 258 ASN A O 1
ATOM 2126 N N . ARG A 1 259 ? -47.754 -7.429 48.014 1.00 87.50 259 ARG A N 1
ATOM 2127 C CA . ARG A 1 259 ? -48.738 -8.110 47.143 1.00 87.50 259 ARG A CA 1
ATOM 2128 C C . ARG A 1 259 ? -48.977 -7.478 45.768 1.00 87.50 259 ARG A C 1
ATOM 2130 O O . ARG A 1 259 ? -49.916 -7.874 45.083 1.00 87.50 259 ARG A O 1
ATOM 2137 N N . TYR A 1 260 ? -48.106 -6.571 45.340 1.00 88.00 260 TYR A N 1
ATOM 2138 C CA . TYR A 1 260 ? -48.159 -5.934 44.030 1.00 88.00 260 TYR A CA 1
ATOM 2139 C C . TYR A 1 260 ? -46.863 -6.155 43.255 1.00 88.00 260 TYR A C 1
ATOM 2141 O O . TYR A 1 260 ? -45.770 -6.183 43.824 1.00 88.00 260 TYR A O 1
ATOM 2149 N N . TRP A 1 261 ? -47.007 -6.314 41.943 1.00 90.25 261 TRP A N 1
ATOM 2150 C CA . TRP A 1 261 ? -45.897 -6.340 41.002 1.00 90.25 261 TRP A CA 1
ATOM 2151 C C . TRP A 1 261 ? -45.688 -4.947 40.414 1.00 90.25 261 TRP A C 1
ATOM 2153 O O . TRP A 1 261 ? -46.625 -4.325 39.909 1.00 90.25 261 TRP A O 1
ATOM 2163 N N . TYR A 1 262 ? -44.447 -4.484 40.452 1.00 91.62 262 TYR A N 1
ATOM 2164 C CA . TYR A 1 262 ? -44.019 -3.220 39.871 1.00 91.62 262 TYR A CA 1
ATOM 2165 C C . TYR A 1 262 ? -43.087 -3.504 38.702 1.00 91.62 262 TYR A C 1
ATOM 2167 O O . TYR A 1 262 ? -42.136 -4.270 38.852 1.00 91.62 262 TYR A O 1
ATOM 2175 N N . ILE A 1 263 ? -43.370 -2.884 37.559 1.00 93.75 263 ILE A N 1
ATOM 2176 C CA . ILE A 1 263 ? -42.460 -2.822 36.416 1.00 93.75 263 ILE A CA 1
ATOM 2177 C C . ILE A 1 263 ? -41.744 -1.478 36.495 1.00 93.75 263 ILE A C 1
ATOM 2179 O O . ILE A 1 263 ? -42.408 -0.446 36.629 1.00 93.75 263 ILE A O 1
ATOM 2183 N N . ILE A 1 264 ? -40.415 -1.515 36.450 1.00 95.19 264 ILE A N 1
ATOM 2184 C CA . ILE A 1 264 ? -39.529 -0.354 36.413 1.00 95.19 264 ILE A CA 1
ATOM 2185 C C . ILE A 1 264 ? -38.706 -0.449 35.132 1.00 95.19 264 ILE A C 1
ATOM 2187 O O . ILE A 1 264 ? -37.923 -1.383 34.957 1.00 95.19 264 ILE A O 1
ATOM 2191 N N . ASP A 1 265 ? -38.905 0.514 34.248 1.00 95.56 265 ASP A N 1
ATOM 2192 C CA . ASP A 1 265 ? -38.343 0.543 32.906 1.00 95.56 265 ASP A CA 1
ATOM 2193 C C . ASP A 1 265 ? -37.864 1.965 32.566 1.00 95.56 265 ASP A C 1
ATOM 2195 O O . ASP A 1 265 ? -38.606 2.758 31.982 1.00 95.56 265 ASP A O 1
ATOM 2199 N N . PRO A 1 266 ? -36.632 2.333 32.956 1.00 95.81 266 PRO A N 1
ATOM 2200 C CA . PRO A 1 266 ? -36.078 3.641 32.612 1.00 95.81 266 PRO A CA 1
ATOM 2201 C C . PRO A 1 266 ? -35.901 3.842 31.102 1.00 95.81 266 PRO A C 1
ATOM 2203 O O . PRO A 1 266 ? -36.075 4.955 30.614 1.00 95.81 266 PRO A O 1
ATOM 2206 N N . ALA A 1 267 ? -35.616 2.777 30.347 1.00 93.25 267 ALA A N 1
ATOM 2207 C CA . ALA A 1 267 ? -35.435 2.844 28.898 1.00 93.25 267 ALA A CA 1
ATOM 2208 C C . ALA A 1 267 ? -36.738 3.203 28.166 1.00 93.25 267 ALA A C 1
ATOM 2210 O O . ALA A 1 267 ? -36.738 4.027 27.252 1.00 93.25 267 ALA A O 1
ATOM 2211 N N . GLY A 1 268 ? -37.858 2.633 28.610 1.00 90.62 268 GLY A N 1
ATOM 2212 C CA . GLY A 1 268 ? -39.208 2.978 28.163 1.00 90.62 268 GLY A CA 1
ATOM 2213 C C . GLY A 1 268 ? -39.817 4.192 28.871 1.00 90.62 268 GLY A C 1
ATOM 2214 O O . GLY A 1 268 ? -40.964 4.540 28.587 1.00 90.62 268 GLY A O 1
ATOM 2215 N N . ASN A 1 269 ? -39.082 4.838 29.787 1.00 91.69 269 ASN A N 1
ATOM 2216 C CA . ASN A 1 269 ? -39.571 5.910 30.658 1.00 91.69 269 ASN A CA 1
ATOM 2217 C C . ASN A 1 269 ? -40.890 5.537 31.373 1.00 91.69 269 ASN A C 1
ATOM 2219 O O . ASN A 1 269 ? -41.861 6.298 31.384 1.00 91.69 269 ASN A O 1
ATOM 2223 N N . TRP A 1 270 ? -40.934 4.333 31.945 1.00 91.19 270 TRP A N 1
ATOM 2224 C CA . TRP A 1 270 ? -42.121 3.756 32.561 1.00 91.19 270 TRP A CA 1
ATOM 2225 C C . TRP A 1 270 ? -41.844 3.203 33.962 1.00 91.19 270 TRP A C 1
ATOM 2227 O O . TRP A 1 270 ? -40.930 2.414 34.189 1.00 91.19 270 TRP A O 1
ATOM 2237 N N . LEU A 1 271 ? -42.701 3.562 34.914 1.00 89.88 271 LEU A N 1
ATOM 2238 C CA . LEU A 1 271 ? -42.783 2.944 36.234 1.00 89.88 271 LEU A CA 1
ATOM 2239 C C . LEU A 1 271 ? -44.267 2.790 36.581 1.00 89.88 271 LEU A C 1
ATOM 2241 O O . LEU A 1 271 ? -45.034 3.750 36.496 1.00 89.88 271 LEU A O 1
ATOM 2245 N N . ASN A 1 272 ? -44.699 1.588 36.972 1.00 82.31 272 ASN A N 1
ATOM 2246 C CA . ASN A 1 272 ? -46.097 1.376 37.363 1.00 82.31 272 ASN A CA 1
ATOM 2247 C C . ASN A 1 272 ? -46.496 2.347 38.490 1.00 82.31 272 ASN A C 1
ATOM 2249 O O . ASN A 1 272 ? -45.833 2.406 39.524 1.00 82.31 272 ASN A O 1
ATOM 2253 N N . ASN A 1 273 ? -47.615 3.054 38.299 1.00 65.94 273 ASN A N 1
ATOM 2254 C CA . ASN A 1 273 ? -48.135 4.109 39.183 1.00 65.94 273 ASN A CA 1
ATOM 2255 C C . ASN A 1 273 ? -47.307 5.412 39.242 1.00 65.94 273 ASN A C 1
ATOM 2257 O O . ASN A 1 273 ? -47.587 6.252 40.097 1.00 65.94 273 ASN A O 1
ATOM 2261 N N . TYR A 1 274 ? -46.353 5.622 38.329 1.00 58.16 274 TYR A N 1
ATOM 2262 C CA . TYR A 1 274 ? -45.760 6.939 38.069 1.00 58.16 274 TYR A CA 1
ATOM 2263 C C . TYR A 1 274 ? -46.816 7.831 37.398 1.00 58.16 274 TYR A C 1
ATOM 2265 O O . TYR A 1 274 ? -47.394 7.446 36.380 1.00 58.16 274 TYR A O 1
ATOM 2273 N N . LYS A 1 275 ? -47.134 8.977 38.005 1.00 46.22 275 LYS A N 1
ATOM 2274 C CA . LYS A 1 275 ? -48.028 10.003 37.450 1.00 46.22 275 LYS A CA 1
ATOM 2275 C C . LYS A 1 275 ? -47.266 11.298 37.272 1.00 46.22 275 LYS A C 1
ATOM 2277 O O . LYS A 1 275 ? -46.590 11.684 38.248 1.00 46.22 275 LYS A O 1
#

pLDDT: mean 86.02, std 14.51, range [32.22, 98.31]

Mean predicted aligned error: 16.43 Å

Sequence (275 aa):
MRKFLILFLIIVSFFVVVYIVEIPYLESVRAVINDVIDSITNRRKVLELQSEVERLKSENEILRKSYESQINQLRIGYEAQINQLRNEVDRLNTLNDILRKNLTYYIDALSKLSSEYSATQYELVNLQNKLKSAVFPVELLTMSQYEVNNFLIKSLTSVINISKELPKPSVEEFLMKVFEYIMNNTYYQYDSIAIRSENVVGGNYWKLANETLIDLGGDCEDLAVLTYSLIKPYINHTYLVEWYDDKTGHVAVITYINRYWYIIDPAGNWLNNYK

Foldseek 3Di:
DVVVVVVVVVVVVVVCCCVVPVVVVVVVVVVVVVVVVVVVVVVVVVVVVVVVVVVVVVVVVVVVVVVVVVVVVVVVVVVVVVVVVVVVVVVVVVVVVVVVVVVVVVVVVVVVVVVVVVVVVVVVVVVVVVCCVVADLDPVVVDDPVVNVVLLVQLLVLCVVVLVPFDPPDLVVSLVSLLVVLLVQADEDEDDPVPDDVPDPDRDRADRLVVCNVVSYYAQRNSQSVSQSSNCVPAVQKDKDKDDDPPDIGIWIWGADPNDIWTRTSNVPDIVPDD